Protein AF-A0A3D2RQJ4-F1 (afdb_monomer_lite)

pLDDT: mean 81.78, std 14.36, range [36.12, 97.19]

Secondary structure (DSSP, 8-state):
---HHHHHHHHHHHHHHHHHHH---TTSTTTTHHHHHHHHHHHHHHHHHHHHHH----S-PPPHHHHHHHHHHHHHHHHHGGG-SSHHHHHHHHHHHHHHHHHHHHHHHH--HHHHHHHHHHHHHHHHHHHHHHHHHHTTSS-TTS--SSSS-TTSSSHHHHHHHHHHHHHHHHHHHHT---HHHHHHHHHHHHHHHHHHHHHT-HHHHHHHHHHHHHHHHHHHHHHHHHHHHHHTS--------

Structure (mmCIF, N/CA/C/O backbone):
data_AF-A0A3D2RQJ4-F1
#
_entry.id   AF-A0A3D2RQJ4-F1
#
loop_
_atom_site.group_PDB
_atom_site.id
_atom_site.type_symbol
_atom_site.label_atom_id
_atom_site.label_alt_id
_atom_site.label_comp_id
_atom_site.label_asym_id
_atom_site.label_entity_id
_atom_site.label_seq_id
_atom_site.pdbx_PDB_ins_code
_atom_site.Cartn_x
_atom_site.Cartn_y
_atom_site.Cartn_z
_atom_site.occupancy
_atom_site.B_iso_or_equiv
_atom_site.auth_seq_id
_atom_site.auth_comp_id
_atom_site.auth_asym_id
_atom_site.auth_atom_id
_atom_site.pdbx_PDB_model_num
ATOM 1 N N . MET A 1 1 ? -23.083 10.077 13.602 1.00 43.56 1 MET A N 1
ATOM 2 C CA . MET A 1 1 ? -23.525 9.851 12.206 1.00 43.56 1 MET A CA 1
ATOM 3 C C . MET A 1 1 ? -22.454 10.415 11.284 1.00 43.56 1 MET A C 1
ATOM 5 O O . MET A 1 1 ? -22.183 11.602 11.377 1.00 43.56 1 MET A O 1
ATOM 9 N N . THR A 1 2 ? -21.782 9.589 10.477 1.00 55.03 2 THR A N 1
ATOM 10 C CA . THR A 1 2 ? -20.787 10.074 9.501 1.00 55.03 2 THR A CA 1
ATOM 11 C C . THR A 1 2 ? -21.496 10.824 8.378 1.00 55.03 2 THR A C 1
ATOM 13 O O . THR A 1 2 ? -22.499 10.334 7.856 1.00 55.03 2 THR A O 1
ATOM 16 N N . SER A 1 3 ? -21.011 12.013 8.023 1.00 65.06 3 SER A N 1
ATOM 17 C CA . SER A 1 3 ? -21.581 12.785 6.920 1.00 65.06 3 SER A CA 1
ATOM 18 C C . SER A 1 3 ? -21.355 12.045 5.590 1.00 65.06 3 SER A C 1
ATOM 20 O O . SER A 1 3 ? -20.370 11.324 5.413 1.00 65.06 3 SER A O 1
ATOM 22 N N . LEU A 1 4 ? -22.296 12.193 4.653 1.00 64.50 4 LEU A N 1
ATOM 23 C CA . LEU A 1 4 ? -22.229 11.635 3.297 1.00 64.50 4 LEU A CA 1
ATOM 24 C C . LEU A 1 4 ? -20.853 11.813 2.599 1.00 64.50 4 LEU A C 1
ATOM 26 O O . LEU A 1 4 ? -20.345 10.821 2.074 1.00 64.50 4 LEU A O 1
ATOM 30 N N . PRO A 1 5 ? -20.189 12.991 2.646 1.00 65.00 5 PRO A N 1
ATOM 31 C CA . PRO A 1 5 ? -18.860 13.179 2.047 1.00 65.00 5 PRO A CA 1
ATOM 32 C C . PRO A 1 5 ? -17.772 12.304 2.682 1.00 65.00 5 PRO A C 1
ATOM 34 O O . PRO A 1 5 ? -16.922 11.769 1.977 1.00 65.00 5 PRO A O 1
ATOM 37 N N . THR A 1 6 ? -17.815 12.070 3.996 1.00 68.62 6 THR A N 1
ATOM 38 C CA . THR A 1 6 ? -16.842 11.199 4.674 1.00 68.62 6 THR A CA 1
ATOM 39 C C . THR A 1 6 ? -16.945 9.756 4.183 1.00 68.62 6 THR A C 1
ATOM 41 O O . THR A 1 6 ? -15.927 9.090 4.004 1.00 68.62 6 THR A O 1
ATOM 44 N N . ARG A 1 7 ? -18.163 9.267 3.911 1.00 72.75 7 ARG A N 1
ATOM 45 C CA . ARG A 1 7 ? -18.367 7.913 3.368 1.00 72.75 7 ARG A CA 1
ATOM 46 C C . ARG A 1 7 ? -17.789 7.769 1.963 1.00 72.75 7 ARG A C 1
ATOM 48 O O . ARG A 1 7 ? -17.160 6.754 1.679 1.00 72.75 7 ARG A O 1
ATOM 55 N N . ILE A 1 8 ? -17.965 8.787 1.119 1.00 73.50 8 ILE A N 1
ATOM 56 C CA . ILE A 1 8 ? -17.418 8.817 -0.244 1.00 73.50 8 ILE A CA 1
ATOM 57 C C . ILE A 1 8 ? -15.887 8.799 -0.197 1.00 73.50 8 ILE A C 1
ATOM 59 O O . ILE A 1 8 ? -15.266 7.990 -0.884 1.00 73.50 8 ILE A O 1
ATOM 63 N N . SER A 1 9 ? -15.273 9.609 0.667 1.00 76.31 9 SER A N 1
ATOM 64 C CA . SER A 1 9 ? -13.816 9.635 0.804 1.00 76.31 9 SER A CA 1
ATOM 65 C C . SER A 1 9 ? -13.243 8.318 1.334 1.00 76.31 9 SER A C 1
ATOM 67 O O . SER A 1 9 ? -12.251 7.832 0.800 1.00 76.31 9 SER A O 1
ATOM 69 N N . VAL A 1 10 ? -13.874 7.687 2.333 1.00 78.56 10 VAL A N 1
ATOM 70 C CA . VAL A 1 10 ? -13.440 6.369 2.839 1.00 78.56 10 VAL A CA 1
ATOM 71 C C . VAL A 1 10 ? -13.570 5.289 1.762 1.00 78.56 10 VAL A C 1
ATOM 73 O O . VAL A 1 10 ? -12.674 4.454 1.620 1.00 78.56 10 VAL A O 1
ATOM 76 N N . ALA A 1 11 ? -14.645 5.317 0.969 1.00 81.44 11 ALA A N 1
ATOM 77 C CA . ALA A 1 11 ? -14.812 4.410 -0.162 1.00 81.44 11 ALA A CA 1
ATOM 78 C C . ALA A 1 11 ? -13.733 4.638 -1.232 1.00 81.44 11 ALA A C 1
ATOM 80 O O . ALA A 1 11 ? -13.155 3.669 -1.718 1.00 81.44 11 ALA A O 1
ATOM 81 N N . ALA A 1 12 ? -13.401 5.894 -1.545 1.00 83.12 12 ALA A N 1
ATOM 82 C CA . ALA A 1 12 ? -12.340 6.239 -2.490 1.00 83.12 12 ALA A CA 1
ATOM 83 C C . ALA A 1 12 ? -10.959 5.770 -2.007 1.00 83.12 12 ALA A C 1
ATOM 85 O O . ALA A 1 12 ? -10.210 5.175 -2.782 1.00 83.12 12 ALA A O 1
ATOM 86 N N . VAL A 1 13 ? -10.638 5.966 -0.722 1.00 85.06 13 VAL A N 1
ATOM 87 C CA . VAL A 1 13 ? -9.397 5.453 -0.120 1.00 85.06 13 VAL A CA 1
ATOM 88 C C . VAL A 1 13 ? -9.366 3.928 -0.184 1.00 85.06 13 VAL A C 1
ATOM 90 O O . VAL A 1 13 ? -8.381 3.368 -0.651 1.00 85.06 13 VAL A O 1
ATOM 93 N N . SER A 1 14 ? -10.449 3.253 0.207 1.00 85.44 14 SER A N 1
ATOM 94 C CA . SER A 1 14 ? -10.529 1.785 0.177 1.00 85.44 14 SER A CA 1
ATOM 95 C C . SER A 1 14 ? -10.382 1.241 -1.247 1.00 85.44 14 SER A C 1
ATOM 97 O O . SER A 1 14 ? -9.612 0.311 -1.479 1.00 85.44 14 SER A O 1
ATOM 99 N N . ALA A 1 15 ? -11.049 1.860 -2.225 1.00 86.31 15 ALA A N 1
ATOM 100 C CA . ALA A 1 15 ? -10.928 1.504 -3.634 1.00 86.31 15 ALA A CA 1
ATOM 101 C C . ALA A 1 15 ? -9.495 1.698 -4.147 1.00 86.31 15 ALA A C 1
ATOM 103 O O . ALA A 1 15 ? -8.965 0.826 -4.831 1.00 86.31 15 ALA A O 1
ATOM 104 N N . ALA A 1 16 ? -8.829 2.792 -3.775 1.00 86.69 16 ALA A N 1
ATOM 105 C CA . ALA A 1 16 ? -7.436 3.026 -4.138 1.00 86.69 16 ALA A CA 1
ATOM 106 C C . ALA A 1 16 ? -6.495 1.996 -3.501 1.00 86.69 16 ALA A C 1
ATOM 108 O O . ALA A 1 16 ? -5.650 1.422 -4.188 1.00 86.69 16 ALA A O 1
ATOM 109 N N . THR A 1 17 ? -6.676 1.696 -2.214 1.00 87.75 17 THR A N 1
ATOM 110 C CA . THR A 1 17 ? -5.934 0.641 -1.514 1.00 87.75 17 THR A CA 1
ATOM 111 C C . THR A 1 17 ? -6.144 -0.728 -2.160 1.00 87.75 17 THR A C 1
ATOM 113 O O . THR A 1 17 ? -5.210 -1.528 -2.201 1.00 87.75 17 THR A O 1
ATOM 116 N N . PHE A 1 18 ? -7.335 -0.981 -2.709 1.00 90.25 18 PHE A N 1
ATOM 117 C CA . PHE A 1 18 ? -7.639 -2.211 -3.428 1.00 90.25 18 PHE A CA 1
ATOM 118 C C . PHE A 1 18 ? -6.993 -2.291 -4.810 1.00 90.25 18 PHE A C 1
ATOM 120 O O . PHE A 1 18 ? -6.344 -3.281 -5.147 1.00 90.25 18 PHE A O 1
ATOM 127 N N . LEU A 1 19 ? -7.153 -1.242 -5.611 1.00 89.56 19 LEU A N 1
ATOM 128 C CA . LEU A 1 19 ? -6.764 -1.251 -7.016 1.00 89.56 19 LEU A CA 1
ATOM 129 C C . LEU A 1 19 ? -5.254 -1.096 -7.209 1.00 89.56 19 LEU A C 1
ATOM 131 O O . LEU A 1 19 ? -4.682 -1.749 -8.080 1.00 89.56 19 LEU A O 1
ATOM 135 N N . LEU A 1 20 ? -4.585 -0.258 -6.410 1.00 88.94 20 LEU A N 1
ATOM 136 C CA . LEU A 1 20 ? -3.188 0.116 -6.659 1.00 88.94 20 LEU A CA 1
ATOM 137 C C . LEU A 1 20 ? -2.207 -1.068 -6.632 1.00 88.94 20 LEU A C 1
ATOM 139 O O . LEU A 1 20 ? -1.375 -1.145 -7.540 1.00 88.94 20 LEU A O 1
ATOM 143 N N . PRO A 1 21 ? -2.273 -2.016 -5.674 1.00 88.88 21 PRO A N 1
ATOM 144 C CA . PRO A 1 21 ? -1.395 -3.185 -5.695 1.00 88.88 21 PRO A CA 1
ATOM 145 C C . PRO A 1 21 ? -1.639 -4.092 -6.905 1.00 88.88 21 PRO A C 1
ATOM 147 O O . PRO A 1 21 ? -0.708 -4.746 -7.366 1.00 88.88 21 PRO A O 1
ATOM 150 N N . LEU A 1 22 ? -2.861 -4.125 -7.440 1.00 89.19 22 LEU A N 1
ATOM 151 C CA . LEU A 1 22 ? -3.254 -4.998 -8.550 1.00 89.19 22 LEU A CA 1
ATOM 152 C C . LEU A 1 22 ? -3.033 -4.361 -9.930 1.00 89.19 22 LEU A C 1
ATOM 154 O O . LEU A 1 22 ? -3.009 -5.070 -10.933 1.00 89.19 22 LEU A O 1
ATOM 158 N N . LEU A 1 23 ? -2.832 -3.044 -9.992 1.00 89.69 23 LEU A N 1
ATOM 159 C CA . LEU A 1 23 ? -2.696 -2.301 -11.239 1.00 89.69 23 LEU A CA 1
ATOM 160 C C . LEU A 1 23 ? -1.321 -2.518 -11.895 1.00 89.69 23 LEU A C 1
ATOM 162 O O . LEU A 1 23 ? -0.272 -2.279 -11.283 1.00 89.69 23 LEU A O 1
ATOM 166 N N . PHE A 1 24 ? -1.346 -2.920 -13.166 1.00 86.31 24 PHE A N 1
ATOM 167 C CA . PHE A 1 24 ? -0.209 -2.956 -14.088 1.00 86.31 24 PHE A CA 1
ATOM 168 C C . PHE A 1 24 ? -0.709 -2.739 -15.525 1.00 86.31 24 PHE A C 1
ATOM 170 O O . PHE A 1 24 ? -1.841 -3.095 -15.846 1.00 86.31 24 PHE A O 1
ATOM 177 N N . VAL A 1 25 ? 0.123 -2.164 -16.397 1.00 86.25 25 VAL A N 1
ATOM 178 C CA . VAL A 1 25 ? -0.221 -1.917 -17.811 1.00 86.25 25 VAL A CA 1
ATOM 179 C C . VAL A 1 25 ? 0.867 -2.493 -18.707 1.00 86.25 25 VAL A C 1
ATOM 181 O O . VAL A 1 25 ? 2.037 -2.154 -18.564 1.00 86.25 25 VAL A O 1
ATOM 184 N N . ARG A 1 26 ? 0.491 -3.372 -19.642 1.00 80.19 26 ARG A N 1
ATOM 185 C CA . ARG A 1 26 ? 1.432 -3.966 -20.606 1.00 80.19 26 ARG A CA 1
ATOM 186 C C . ARG A 1 26 ? 1.887 -2.928 -21.638 1.00 80.19 26 ARG A C 1
ATOM 188 O O . ARG A 1 26 ? 1.099 -2.083 -22.042 1.00 80.19 26 ARG A O 1
ATOM 195 N N . GLY A 1 27 ? 3.137 -3.032 -22.090 1.00 73.25 27 GLY A N 1
ATOM 196 C CA . GLY A 1 27 ? 3.678 -2.197 -23.175 1.00 73.25 27 GLY A CA 1
ATOM 197 C C . GLY A 1 27 ? 4.244 -0.838 -22.748 1.00 73.25 27 GLY A C 1
ATOM 198 O O . GLY A 1 27 ? 4.664 -0.069 -23.604 1.00 73.25 27 GLY A O 1
ATOM 199 N N . VAL A 1 28 ? 4.296 -0.543 -21.445 1.00 77.44 28 VAL A N 1
ATOM 200 C CA . VAL A 1 28 ? 4.939 0.664 -20.897 1.00 77.44 28 VAL A CA 1
ATOM 201 C C . VAL A 1 28 ? 6.302 0.294 -20.305 1.00 77.44 28 VAL A C 1
ATOM 203 O O . VAL A 1 28 ? 6.409 -0.731 -19.633 1.00 77.44 28 VAL A O 1
ATOM 206 N N . TYR A 1 29 ? 7.327 1.131 -20.523 1.00 68.81 29 TYR A N 1
ATOM 207 C CA . TYR A 1 29 ? 8.708 0.912 -20.050 1.00 68.81 29 TYR A CA 1
ATOM 208 C C . TYR A 1 29 ? 8.783 0.577 -18.546 1.00 68.81 29 TYR A C 1
ATOM 210 O O . TYR A 1 29 ? 9.434 -0.383 -18.155 1.00 68.81 29 TYR A O 1
ATOM 218 N N . ASP A 1 30 ? 8.027 1.301 -17.715 1.00 76.25 30 ASP A N 1
ATOM 219 C CA . ASP A 1 30 ? 7.853 1.033 -16.279 1.00 76.25 30 ASP A CA 1
ATOM 220 C C . ASP A 1 30 ? 6.386 0.623 -16.009 1.00 76.25 30 ASP A C 1
ATOM 222 O O . ASP A 1 30 ? 5.564 1.374 -15.470 1.00 76.25 30 ASP A O 1
ATOM 226 N N . PHE A 1 31 ? 6.043 -0.592 -16.439 1.00 78.62 31 PHE A N 1
ATOM 227 C CA . PHE A 1 31 ? 4.681 -1.147 -16.492 1.00 78.62 31 PHE A CA 1
ATOM 228 C C . PHE A 1 31 ? 3.917 -1.207 -15.154 1.00 78.62 31 PHE A C 1
ATOM 230 O O . PHE A 1 31 ? 2.694 -1.368 -15.155 1.00 78.62 31 PHE A O 1
ATOM 237 N N . THR A 1 32 ? 4.596 -1.080 -14.008 1.00 81.69 32 THR A N 1
ATOM 238 C CA . THR A 1 32 ? 3.957 -1.038 -12.678 1.00 81.69 32 THR A CA 1
ATOM 239 C C . THR A 1 32 ? 3.905 0.359 -12.075 1.00 81.69 32 THR A C 1
ATOM 241 O O . THR A 1 32 ? 2.907 0.720 -11.458 1.00 81.69 32 THR A O 1
ATOM 244 N N . ARG A 1 33 ? 4.958 1.167 -12.231 1.00 83.50 33 ARG A N 1
ATOM 245 C CA . ARG A 1 33 ? 5.120 2.410 -11.466 1.00 83.50 33 ARG A CA 1
ATOM 246 C C . ARG A 1 33 ? 4.253 3.551 -11.991 1.00 83.50 33 ARG A C 1
ATOM 248 O O . ARG A 1 33 ? 3.557 4.185 -11.199 1.00 83.50 33 ARG A O 1
ATOM 255 N N . TRP A 1 34 ? 4.270 3.805 -13.300 1.00 84.50 34 TRP A N 1
ATOM 256 C CA . TRP A 1 34 ? 3.533 4.933 -13.891 1.00 84.50 34 TRP A CA 1
AT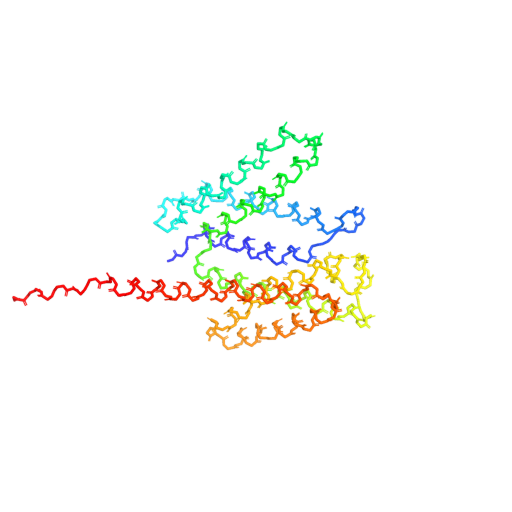OM 257 C C . TRP A 1 34 ? 2.018 4.792 -13.767 1.00 84.50 34 TRP A C 1
ATOM 259 O O . TRP A 1 34 ? 1.390 5.745 -13.304 1.00 84.50 34 TRP A O 1
ATOM 269 N N . PRO A 1 35 ? 1.413 3.627 -14.081 1.00 86.81 35 PRO A N 1
ATOM 270 C CA . PRO A 1 35 ? -0.033 3.477 -13.959 1.00 86.81 35 PRO A CA 1
ATOM 271 C C . PRO A 1 35 ? -0.513 3.691 -12.522 1.00 86.81 35 PRO A C 1
ATOM 273 O O . PRO A 1 35 ? -1.519 4.358 -12.297 1.00 86.81 35 PRO A O 1
ATOM 276 N N . ARG A 1 36 ? 0.241 3.180 -11.537 1.00 89.19 36 ARG A N 1
ATOM 277 C CA . ARG A 1 36 ? -0.075 3.340 -10.110 1.00 89.19 36 ARG A CA 1
ATOM 278 C C . ARG A 1 36 ? 0.022 4.788 -9.659 1.00 89.19 36 ARG A C 1
ATOM 280 O O . ARG A 1 36 ? -0.840 5.238 -8.913 1.00 89.19 36 ARG A O 1
ATOM 287 N N . LEU A 1 37 ? 1.041 5.516 -10.114 1.00 88.12 37 LEU A N 1
ATOM 288 C CA . LEU A 1 37 ? 1.190 6.929 -9.780 1.00 88.12 37 LEU A CA 1
ATOM 289 C C . LEU A 1 37 ? 0.039 7.764 -10.351 1.00 88.12 37 LEU A C 1
ATOM 291 O O . LEU A 1 37 ? -0.560 8.536 -9.611 1.00 88.12 37 LEU A O 1
ATOM 295 N N . LEU A 1 38 ? -0.295 7.575 -11.630 1.00 88.94 38 LEU A N 1
ATOM 296 C CA . LEU A 1 38 ? -1.394 8.295 -12.278 1.00 88.94 38 LEU A CA 1
ATOM 297 C C . LEU A 1 38 ? -2.737 7.992 -11.607 1.00 88.94 38 LEU A C 1
ATOM 299 O O . LEU A 1 38 ? -3.485 8.909 -11.276 1.00 88.94 38 LEU A O 1
ATOM 303 N N . ALA A 1 39 ? -3.021 6.715 -11.335 1.00 88.62 39 ALA A N 1
ATOM 304 C CA . ALA A 1 39 ? -4.232 6.317 -10.622 1.00 88.62 39 ALA A CA 1
ATOM 305 C C . ALA A 1 39 ? -4.304 6.952 -9.224 1.00 88.62 39 ALA A C 1
ATOM 307 O O . ALA A 1 39 ? -5.347 7.476 -8.836 1.00 88.62 39 ALA A O 1
ATOM 308 N N . LEU A 1 40 ? -3.190 6.962 -8.483 1.00 89.12 40 LEU A N 1
ATOM 309 C CA . LEU A 1 40 ? -3.127 7.592 -7.166 1.00 89.12 40 LEU A CA 1
ATOM 310 C C . LEU A 1 40 ? -3.345 9.110 -7.251 1.00 89.12 40 LEU A C 1
ATOM 312 O O . LEU A 1 40 ? -4.069 9.658 -6.427 1.00 89.12 40 LEU A O 1
ATOM 316 N N . GLN A 1 41 ? -2.776 9.789 -8.249 1.00 90.75 41 GLN A N 1
ATOM 317 C CA . GLN A 1 41 ? -2.983 11.225 -8.462 1.00 90.75 41 GLN A CA 1
ATOM 318 C C . GLN A 1 41 ? -4.455 11.556 -8.727 1.00 90.75 41 GLN A C 1
ATOM 320 O O . GLN A 1 41 ? -4.988 12.474 -8.104 1.00 90.75 41 GLN A O 1
ATOM 325 N N . ILE A 1 42 ? -5.135 10.777 -9.576 1.00 89.38 42 ILE A N 1
ATOM 326 C CA . ILE A 1 42 ? -6.573 10.943 -9.852 1.00 89.38 42 ILE A CA 1
ATOM 327 C C . ILE A 1 42 ? -7.389 10.794 -8.560 1.00 89.38 42 ILE A C 1
ATOM 329 O O . ILE A 1 42 ? -8.241 11.632 -8.266 1.00 89.38 42 ILE A O 1
ATOM 333 N N . VAL A 1 43 ? -7.093 9.770 -7.753 1.00 87.00 43 VAL A N 1
ATOM 334 C CA . VAL A 1 43 ? -7.758 9.546 -6.459 1.00 87.00 43 VAL A CA 1
ATOM 335 C C . VAL A 1 43 ? -7.514 10.709 -5.499 1.00 87.00 43 VAL A C 1
ATOM 337 O O . VAL A 1 43 ? -8.455 11.193 -4.874 1.00 87.00 43 VAL A O 1
ATOM 340 N N . VAL A 1 44 ? -6.270 11.176 -5.373 1.00 87.94 44 VAL A N 1
ATOM 341 C CA . VAL A 1 44 ? -5.919 12.288 -4.480 1.00 87.94 44 VAL A CA 1
ATOM 342 C C . VAL A 1 44 ? -6.673 13.554 -4.877 1.00 87.94 44 VAL A C 1
ATOM 344 O O . VAL A 1 44 ? -7.268 14.193 -4.014 1.00 87.94 44 VAL A O 1
ATOM 347 N N . VAL A 1 45 ? -6.714 13.891 -6.168 1.00 87.12 45 VAL A N 1
ATOM 348 C CA . VAL A 1 45 ? -7.465 15.056 -6.661 1.00 87.12 45 VAL A CA 1
ATOM 349 C C . VAL A 1 45 ? -8.961 14.910 -6.364 1.00 87.12 45 VAL A C 1
ATOM 351 O O . VAL A 1 45 ? -9.578 15.860 -5.881 1.00 87.12 45 VAL A O 1
ATOM 354 N N . ALA A 1 46 ? -9.545 13.726 -6.567 1.00 84.50 46 ALA A N 1
ATOM 355 C CA . ALA A 1 46 ? -10.951 13.468 -6.254 1.00 84.50 46 ALA A CA 1
ATOM 356 C C . ALA A 1 46 ? -11.262 13.617 -4.750 1.00 84.50 46 ALA A C 1
ATOM 358 O O . ALA A 1 46 ? -12.262 14.230 -4.376 1.00 84.50 46 ALA A O 1
ATOM 359 N N . ILE A 1 47 ? -10.392 13.115 -3.866 1.00 82.62 47 ILE A N 1
ATOM 360 C CA . ILE A 1 47 ? -10.588 13.250 -2.416 1.00 82.62 47 ILE A CA 1
ATOM 361 C C . ILE A 1 47 ? -10.401 14.706 -1.975 1.00 82.62 47 ILE A C 1
ATOM 363 O O . ILE A 1 47 ? -11.205 15.208 -1.194 1.00 82.62 47 ILE A O 1
ATOM 367 N N . LEU A 1 48 ? -9.376 15.405 -2.474 1.00 82.25 48 LEU A N 1
ATOM 368 C CA . LEU A 1 48 ? -9.121 16.804 -2.119 1.00 82.25 48 LEU A CA 1
ATOM 369 C C . LEU A 1 48 ? -10.245 17.729 -2.590 1.00 82.25 48 LEU A C 1
ATOM 371 O O . LEU A 1 48 ? -10.680 18.583 -1.825 1.00 82.25 48 LEU A O 1
ATOM 375 N N . THR A 1 49 ? -10.754 17.546 -3.809 1.00 81.31 49 THR A N 1
ATOM 376 C CA . THR A 1 49 ? -11.901 18.322 -4.314 1.00 81.31 49 THR A CA 1
ATOM 377 C C . THR A 1 49 ? -13.153 18.079 -3.473 1.00 81.31 49 THR A C 1
ATOM 379 O O . THR A 1 49 ? -13.805 19.040 -3.067 1.00 81.31 49 THR A O 1
ATOM 382 N N . CYS A 1 50 ? -13.431 16.824 -3.105 1.00 77.56 50 CYS A N 1
ATOM 383 C CA . CYS A 1 50 ? -14.504 16.494 -2.169 1.00 77.56 50 CYS A CA 1
ATOM 384 C C . CYS A 1 50 ? -14.282 17.144 -0.789 1.00 77.56 50 CYS A C 1
ATOM 386 O O . CYS A 1 50 ? -15.210 17.686 -0.194 1.00 77.56 50 CYS A O 1
ATOM 388 N N . LEU A 1 51 ? -13.057 17.138 -0.261 1.00 75.75 51 LEU A N 1
ATOM 389 C CA . LEU A 1 51 ? -12.756 17.778 1.020 1.00 75.75 51 LEU A CA 1
ATOM 390 C C . LEU A 1 51 ? -12.960 19.298 0.957 1.00 75.75 51 LEU A C 1
ATOM 392 O O . LEU A 1 51 ? -13.630 19.856 1.818 1.00 75.75 51 LEU A O 1
ATOM 396 N N . LEU A 1 52 ? -12.466 19.974 -0.079 1.00 76.38 52 LEU A N 1
ATOM 397 C CA . LEU A 1 52 ? -12.617 21.426 -0.224 1.00 76.38 52 LEU A CA 1
ATOM 398 C C . LEU A 1 52 ? -14.085 21.867 -0.326 1.00 76.38 52 LEU A C 1
ATOM 400 O O . LEU A 1 52 ? -14.435 22.935 0.166 1.00 76.38 52 LEU A O 1
ATOM 404 N N . GLN A 1 53 ? -14.947 21.047 -0.932 1.00 72.81 53 GLN A N 1
ATOM 405 C CA . GLN A 1 53 ? -16.370 21.358 -1.098 1.00 72.81 53 GLN A CA 1
ATOM 406 C C . GLN A 1 53 ? -17.209 21.094 0.161 1.00 72.81 53 GLN A C 1
ATOM 408 O O . GLN A 1 53 ? -18.255 21.718 0.340 1.00 72.81 53 GLN A O 1
ATOM 413 N N . PHE A 1 54 ? -16.778 20.173 1.028 1.00 67.31 54 PHE A N 1
ATOM 414 C CA . PHE A 1 54 ? -17.628 19.637 2.096 1.00 67.31 54 PHE A CA 1
ATOM 415 C C . PHE A 1 54 ? -17.037 19.712 3.509 1.00 67.31 54 PHE A C 1
ATOM 417 O O . PHE A 1 54 ? -17.738 19.390 4.475 1.00 67.31 54 PHE A O 1
ATOM 424 N N . VAL A 1 55 ? -15.784 20.144 3.674 1.00 64.25 55 VAL A N 1
ATOM 425 C CA . VAL A 1 55 ? -15.190 20.353 5.000 1.00 64.25 55 VAL A CA 1
ATOM 426 C C . VAL A 1 55 ? -15.816 21.593 5.640 1.00 64.25 55 VAL A C 1
ATOM 428 O O . VAL A 1 55 ? -15.377 22.725 5.460 1.00 64.25 55 VAL A O 1
ATOM 431 N N . LYS A 1 56 ? -16.850 21.366 6.454 1.00 57.00 56 LYS A N 1
ATOM 432 C CA . LYS A 1 56 ? -17.168 22.265 7.568 1.00 57.00 56 LYS A CA 1
ATOM 433 C C . LYS A 1 56 ? -16.122 22.052 8.662 1.00 57.00 56 LYS A C 1
ATOM 435 O O . LYS A 1 56 ? -15.649 20.933 8.851 1.00 57.00 56 LYS A O 1
ATOM 440 N N . LYS A 1 57 ? -15.755 23.127 9.366 1.00 51.75 57 LYS A N 1
ATOM 441 C CA . LYS A 1 57 ? -14.787 23.117 10.475 1.00 51.75 57 LYS A CA 1
ATOM 442 C C . LYS A 1 57 ? -15.240 22.091 11.528 1.00 51.75 57 LYS A C 1
ATOM 444 O O . LYS A 1 57 ? -16.142 22.370 12.306 1.00 51.75 57 LYS A O 1
ATOM 449 N N . SER A 1 58 ? -14.680 20.885 11.474 1.00 53.56 58 SER A N 1
ATOM 450 C CA . SER A 1 58 ? -14.961 19.795 12.415 1.00 53.56 58 SER A CA 1
ATOM 451 C C . SER A 1 58 ? -13.990 19.882 13.592 1.00 53.56 58 SER A C 1
ATOM 453 O O . SER A 1 58 ? -12.856 20.318 13.398 1.00 53.56 58 SER A O 1
ATOM 455 N N . GLU A 1 59 ? -14.417 19.483 14.791 1.00 52.78 59 GLU A N 1
ATOM 456 C CA . GLU A 1 59 ? -13.586 19.518 16.009 1.00 52.78 59 GLU A CA 1
ATOM 457 C C . GLU A 1 59 ? -12.412 18.520 15.956 1.00 52.78 59 GLU A C 1
ATOM 459 O O . GLU A 1 59 ? -11.330 18.818 16.454 1.00 52.78 59 GLU A O 1
ATOM 464 N N . ASP A 1 60 ? -12.575 17.394 15.252 1.00 59.03 60 ASP A N 1
ATOM 465 C CA . ASP A 1 60 ? -11.549 16.354 15.074 1.00 59.03 60 ASP A CA 1
ATOM 466 C C . ASP A 1 60 ? -10.622 16.624 13.872 1.00 59.03 60 ASP A C 1
ATOM 468 O O . ASP A 1 60 ? -10.544 15.835 12.927 1.00 59.03 60 ASP A O 1
ATOM 472 N N . GLN A 1 61 ? -9.926 17.762 13.857 1.00 65.50 61 GLN A N 1
ATOM 473 C CA . GLN A 1 61 ? -8.858 17.975 12.874 1.00 65.50 61 GLN A CA 1
ATOM 474 C C . GLN A 1 61 ? -7.583 17.217 13.277 1.00 65.50 61 GLN A C 1
ATOM 476 O O . GLN A 1 61 ? -7.250 17.159 14.464 1.00 65.50 61 GLN A O 1
ATOM 481 N N . PRO A 1 62 ? -6.826 16.661 12.309 1.00 67.75 62 PRO A N 1
ATOM 482 C CA . PRO A 1 62 ? -5.500 16.129 12.587 1.00 67.75 62 PRO A CA 1
ATOM 483 C C . PRO A 1 62 ? -4.631 17.213 13.225 1.00 67.75 62 PRO A C 1
ATOM 485 O O . PRO A 1 62 ? -4.814 18.408 12.979 1.00 67.75 62 PRO A O 1
ATOM 488 N N . SER A 1 63 ? -3.671 16.790 14.051 1.00 71.00 63 SER A N 1
ATOM 489 C CA . SER A 1 63 ? -2.823 17.727 14.783 1.00 71.00 63 SER A CA 1
ATOM 490 C C . SER A 1 63 ? -2.183 18.729 13.818 1.00 71.00 63 SER A C 1
ATOM 492 O O . SER A 1 63 ? -1.534 18.350 12.838 1.00 71.00 63 SER A O 1
ATOM 494 N N . GLY A 1 64 ? -2.349 20.027 14.099 1.00 77.06 64 GLY A N 1
ATOM 495 C CA . GLY A 1 64 ? -1.821 21.086 13.231 1.00 77.06 64 GLY A CA 1
ATOM 496 C C . GLY A 1 64 ? -0.316 20.940 12.980 1.00 77.06 64 GLY A C 1
ATOM 497 O O . GLY A 1 64 ? 0.175 21.280 11.908 1.00 77.06 64 GLY A O 1
ATOM 498 N N . ARG A 1 65 ? 0.409 20.336 13.931 1.00 81.62 65 ARG A N 1
ATOM 499 C CA . ARG A 1 65 ? 1.831 20.007 13.800 1.00 81.62 65 ARG A CA 1
ATOM 500 C C . ARG A 1 65 ? 2.110 18.980 12.697 1.00 81.62 65 ARG A C 1
ATOM 502 O O . ARG A 1 65 ? 3.026 19.201 11.915 1.00 81.62 65 ARG A O 1
ATOM 509 N N . LEU A 1 66 ? 1.338 17.893 12.603 1.00 80.31 66 LEU A N 1
ATOM 510 C CA . LEU A 1 66 ? 1.527 16.871 11.564 1.00 80.31 66 LEU A CA 1
ATOM 511 C C . LEU A 1 66 ? 1.260 17.451 10.171 1.00 80.31 66 LEU A C 1
ATOM 513 O O . LEU A 1 66 ? 2.029 17.213 9.241 1.00 80.31 66 LEU A O 1
ATOM 517 N N . VAL A 1 67 ? 0.201 18.253 10.050 1.00 82.75 67 VAL A N 1
ATOM 518 C CA . VAL A 1 67 ? -0.166 18.911 8.789 1.00 82.75 67 VAL A CA 1
ATOM 519 C C . VAL A 1 67 ? 0.948 19.850 8.336 1.00 82.75 67 VAL A C 1
ATOM 521 O O . VAL A 1 67 ? 1.385 19.768 7.190 1.00 82.75 67 VAL A O 1
ATOM 524 N N . TRP A 1 68 ? 1.477 20.669 9.250 1.00 84.50 68 TRP A N 1
ATOM 525 C CA . TRP A 1 68 ? 2.604 21.551 8.958 1.00 84.50 68 TRP A CA 1
ATOM 526 C C . TRP A 1 68 ? 3.884 20.802 8.601 1.00 84.50 68 TRP A C 1
ATOM 528 O O . TRP A 1 68 ? 4.585 21.229 7.692 1.00 84.50 68 TRP A O 1
ATOM 538 N N . MET A 1 69 ? 4.187 19.679 9.258 1.00 87.38 69 MET A N 1
ATOM 539 C CA . MET A 1 69 ? 5.361 18.866 8.920 1.00 87.38 69 MET A CA 1
ATOM 540 C C . MET A 1 69 ? 5.269 18.302 7.500 1.00 87.38 69 MET A C 1
ATOM 542 O O . MET A 1 69 ? 6.239 18.383 6.748 1.00 87.38 69 MET A O 1
ATOM 546 N N . ILE A 1 70 ? 4.105 17.773 7.112 1.00 86.56 70 ILE A N 1
ATOM 547 C CA . ILE A 1 70 ? 3.894 17.256 5.755 1.00 86.56 70 ILE A CA 1
ATOM 548 C C . ILE A 1 70 ? 3.939 18.404 4.742 1.00 86.56 70 ILE A C 1
ATOM 550 O O . ILE A 1 70 ? 4.633 18.291 3.736 1.00 86.56 70 ILE A O 1
ATOM 554 N N . ALA A 1 71 ? 3.264 19.524 5.015 1.00 86.19 71 ALA A N 1
ATOM 555 C CA . ALA A 1 71 ? 3.267 20.688 4.133 1.00 86.19 71 ALA A CA 1
ATOM 556 C C . ALA A 1 71 ? 4.677 21.272 3.945 1.00 86.19 71 ALA A C 1
ATOM 558 O O . ALA A 1 71 ? 5.075 21.546 2.815 1.00 86.19 71 ALA A O 1
ATOM 559 N N . ALA A 1 72 ? 5.458 21.399 5.021 1.00 90.00 72 ALA A N 1
ATOM 560 C CA . ALA A 1 72 ? 6.840 21.864 4.966 1.00 90.00 72 ALA A CA 1
ATOM 561 C C . ALA A 1 72 ? 7.727 20.902 4.167 1.00 90.00 72 ALA A C 1
ATOM 563 O O . ALA A 1 72 ? 8.515 21.346 3.336 1.00 90.00 72 ALA A O 1
ATOM 564 N N . PHE A 1 73 ? 7.566 19.589 4.362 1.00 88.75 73 PHE A N 1
ATOM 565 C CA . PHE A 1 73 ? 8.309 18.591 3.598 1.00 88.75 73 PHE A CA 1
ATOM 566 C C . PHE A 1 73 ? 7.963 18.640 2.104 1.00 88.75 73 PHE A C 1
ATOM 568 O O . PHE A 1 73 ? 8.865 18.689 1.272 1.00 88.75 73 PHE A O 1
ATOM 575 N N . VAL A 1 74 ? 6.675 18.691 1.750 1.00 88.44 74 VAL A N 1
ATOM 576 C CA . VAL A 1 74 ? 6.223 18.819 0.353 1.00 88.44 74 VAL A CA 1
ATOM 577 C C . VAL A 1 74 ? 6.718 20.131 -0.263 1.00 88.44 74 VAL A C 1
ATOM 579 O O . VAL A 1 74 ? 7.250 20.121 -1.371 1.00 88.44 74 VAL A O 1
ATOM 582 N N . GLY A 1 75 ? 6.619 21.246 0.466 1.00 89.19 75 GLY A N 1
ATOM 583 C CA . GLY A 1 75 ? 7.118 22.550 0.027 1.00 89.19 75 GLY A CA 1
ATOM 584 C C . GLY A 1 75 ? 8.626 22.547 -0.219 1.00 89.19 75 GLY A C 1
ATOM 585 O O . GLY A 1 75 ? 9.081 23.035 -1.252 1.00 89.19 75 GLY A O 1
ATOM 586 N N . TRP A 1 76 ? 9.400 21.917 0.668 1.00 91.69 76 TRP A N 1
ATOM 587 C CA . TRP A 1 76 ? 10.843 21.755 0.494 1.00 91.69 76 TRP A CA 1
ATOM 588 C C . TRP A 1 76 ? 11.193 20.935 -0.751 1.00 91.69 76 TRP A C 1
ATOM 590 O O . TRP A 1 76 ? 12.120 21.282 -1.480 1.00 91.69 76 TRP A O 1
ATOM 600 N N . GLN A 1 77 ? 10.435 19.875 -1.045 1.00 89.50 77 GLN A N 1
ATOM 601 C CA . GLN A 1 77 ? 10.653 19.073 -2.252 1.00 89.50 77 GLN A CA 1
ATOM 602 C C . GLN A 1 77 ? 10.348 19.843 -3.535 1.00 89.50 77 GLN A C 1
ATOM 604 O O . GLN A 1 77 ? 11.064 19.677 -4.515 1.00 89.50 77 GLN A O 1
ATOM 609 N N . ILE A 1 78 ? 9.327 20.702 -3.538 1.00 89.50 78 ILE A N 1
ATOM 610 C CA . ILE A 1 78 ? 9.040 21.578 -4.683 1.00 89.50 78 ILE A CA 1
ATOM 611 C C . ILE A 1 78 ? 10.170 22.599 -4.853 1.00 89.50 78 ILE A C 1
ATOM 613 O O . ILE A 1 78 ? 10.635 22.826 -5.968 1.00 89.50 78 ILE A O 1
ATOM 617 N N . LEU A 1 79 ? 10.651 23.172 -3.748 1.00 91.75 79 LEU A N 1
ATOM 618 C CA . LEU A 1 79 ? 11.737 24.144 -3.771 1.00 91.75 79 LEU A CA 1
ATOM 619 C C . LEU A 1 79 ? 13.054 23.518 -4.260 1.00 91.75 79 LEU A C 1
ATOM 621 O O . LEU A 1 79 ? 13.790 24.149 -5.014 1.00 91.75 79 LEU A O 1
ATOM 625 N N . SER A 1 80 ? 13.327 22.257 -3.912 1.00 90.81 80 SER A N 1
ATOM 626 C CA . SER A 1 80 ? 14.555 21.564 -4.324 1.00 90.81 80 SER A CA 1
ATOM 627 C C . SER A 1 80 ? 14.689 21.408 -5.847 1.00 90.81 80 SER A C 1
ATOM 629 O O . SER A 1 80 ? 15.809 21.378 -6.359 1.00 90.81 80 SER A O 1
ATOM 631 N N . VAL A 1 81 ? 13.573 21.401 -6.592 1.00 93.19 81 VAL A N 1
ATOM 632 C CA . VAL A 1 81 ? 13.562 21.302 -8.065 1.00 93.19 81 VAL A CA 1
ATOM 633 C C . VAL A 1 81 ? 14.328 22.455 -8.717 1.00 93.19 81 VAL A C 1
ATOM 635 O O . VAL A 1 81 ? 14.967 22.256 -9.751 1.00 93.19 81 VAL A O 1
ATOM 638 N N . PHE A 1 82 ? 14.322 23.648 -8.113 1.00 92.94 82 PHE A N 1
ATOM 639 C CA . PHE A 1 82 ? 15.010 24.819 -8.664 1.00 92.94 82 PHE A CA 1
ATOM 640 C C . PHE A 1 82 ? 16.539 24.695 -8.632 1.00 92.94 82 PHE A C 1
ATOM 642 O O . PHE A 1 82 ? 17.207 25.262 -9.496 1.00 92.94 82 PHE A O 1
ATOM 649 N N . TRP A 1 83 ? 17.084 23.916 -7.694 1.00 94.44 83 TRP A N 1
ATOM 650 C CA . TRP A 1 83 ? 18.522 23.650 -7.561 1.00 94.44 83 TRP A CA 1
ATOM 651 C C . TRP A 1 83 ? 18.952 22.322 -8.196 1.00 94.44 83 TRP A C 1
ATOM 653 O O . TRP A 1 83 ? 20.127 21.959 -8.138 1.00 94.44 83 TRP A O 1
ATOM 663 N N . ALA A 1 84 ? 18.026 21.575 -8.800 1.00 92.38 84 ALA A N 1
ATOM 664 C CA . ALA A 1 84 ? 18.332 20.263 -9.342 1.00 92.38 84 ALA A CA 1
ATOM 665 C C . ALA A 1 84 ? 19.075 20.350 -10.693 1.00 92.38 84 ALA A C 1
ATOM 667 O O . ALA A 1 84 ? 18.613 21.052 -11.598 1.00 92.38 84 ALA A O 1
ATOM 668 N N . PRO A 1 85 ? 20.155 19.564 -10.892 1.00 90.50 85 PRO A N 1
ATOM 669 C CA . PRO A 1 85 ? 20.857 19.490 -12.177 1.00 90.50 85 PRO A CA 1
ATOM 670 C C . PRO A 1 85 ? 19.959 19.017 -13.327 1.00 90.50 85 PRO A C 1
ATOM 672 O O . PRO A 1 85 ? 20.050 19.516 -14.445 1.00 90.50 85 PRO A O 1
ATOM 675 N N . ASN A 1 86 ? 19.054 18.074 -13.047 1.00 93.19 86 ASN A N 1
ATOM 676 C CA . ASN A 1 86 ? 18.040 17.611 -13.988 1.00 93.19 86 ASN A CA 1
ATOM 677 C C . ASN A 1 86 ? 16.648 17.996 -13.480 1.00 93.19 86 ASN A C 1
ATOM 679 O O . ASN A 1 86 ? 16.062 17.310 -12.639 1.00 93.19 86 ASN A O 1
ATOM 683 N N . LYS A 1 87 ? 16.118 19.096 -14.017 1.00 90.38 87 LYS A N 1
ATOM 684 C CA . LYS A 1 87 ? 14.828 19.661 -13.600 1.00 90.38 87 LYS A CA 1
ATOM 685 C C . LYS A 1 87 ? 13.647 18.734 -13.886 1.00 90.38 87 LYS A C 1
ATOM 687 O O . LYS A 1 87 ? 12.704 18.718 -13.105 1.00 90.38 87 LYS A O 1
ATOM 692 N N . ILE A 1 88 ? 13.692 17.960 -14.973 1.00 90.44 88 ILE A N 1
ATOM 693 C CA . ILE A 1 88 ? 12.587 17.076 -15.375 1.00 90.44 88 ILE A CA 1
ATOM 694 C C . ILE A 1 88 ? 12.466 15.907 -14.394 1.00 90.44 88 ILE A C 1
ATOM 696 O O . ILE A 1 88 ? 11.393 15.680 -13.837 1.00 90.44 88 ILE A O 1
ATOM 700 N N . GLU A 1 89 ? 13.572 15.208 -14.121 1.00 87.50 89 GLU A N 1
ATOM 701 C CA . GLU A 1 89 ? 13.579 14.110 -13.144 1.00 87.50 89 GLU A CA 1
ATOM 702 C C . GLU A 1 89 ? 13.237 14.631 -11.741 1.00 87.50 89 GLU A C 1
ATOM 704 O O . GLU A 1 89 ? 12.454 14.012 -11.021 1.00 87.50 89 GLU A O 1
ATOM 709 N N . ALA A 1 90 ? 13.758 15.802 -11.361 1.00 89.56 90 ALA A N 1
ATOM 710 C CA . ALA A 1 90 ? 13.446 16.412 -10.073 1.00 89.56 90 ALA A CA 1
ATOM 711 C C . ALA A 1 90 ? 11.961 16.777 -9.942 1.00 89.56 90 ALA A C 1
ATOM 713 O O . ALA A 1 90 ? 11.343 16.435 -8.935 1.00 89.56 90 ALA A O 1
ATOM 714 N N . ALA A 1 91 ? 11.360 17.392 -10.964 1.00 88.94 91 ALA A N 1
ATOM 715 C CA . ALA A 1 91 ? 9.931 17.693 -10.983 1.00 88.94 91 ALA A CA 1
ATOM 716 C C . ALA A 1 91 ? 9.084 16.414 -10.893 1.00 88.94 91 ALA A C 1
ATOM 718 O O . ALA A 1 91 ? 8.100 16.365 -10.152 1.00 88.94 91 ALA A O 1
ATOM 719 N N . PHE A 1 92 ? 9.496 15.344 -11.579 1.00 87.19 92 PHE A N 1
ATOM 720 C CA . PHE A 1 92 ? 8.814 14.058 -11.499 1.00 87.19 92 PHE A CA 1
ATOM 721 C C . PHE A 1 92 ? 8.876 13.459 -10.086 1.00 87.19 92 PHE A C 1
ATOM 723 O O . PHE A 1 92 ? 7.845 13.057 -9.539 1.00 87.19 92 PHE A O 1
ATOM 730 N N . ARG A 1 93 ? 10.048 13.461 -9.440 1.00 87.69 93 ARG A N 1
ATOM 731 C CA . ARG A 1 93 ? 10.211 13.004 -8.046 1.00 87.69 93 ARG A CA 1
ATOM 732 C C . ARG A 1 93 ? 9.423 13.862 -7.062 1.00 87.69 93 ARG A C 1
ATOM 734 O O . ARG A 1 93 ? 8.755 13.312 -6.186 1.00 87.69 93 ARG A O 1
ATOM 741 N N . ALA A 1 94 ? 9.441 15.180 -7.241 1.00 88.94 94 ALA A N 1
ATOM 742 C CA . ALA A 1 94 ? 8.652 16.104 -6.438 1.00 88.94 94 ALA A CA 1
ATOM 743 C C . ALA A 1 94 ? 7.152 15.803 -6.572 1.00 88.94 94 ALA A C 1
ATOM 745 O O . ALA A 1 94 ? 6.462 15.722 -5.560 1.00 88.94 94 ALA A O 1
ATOM 746 N N . SER A 1 95 ? 6.658 15.521 -7.786 1.00 89.56 95 SER A N 1
ATOM 747 C CA . SER A 1 95 ? 5.254 15.146 -8.006 1.00 89.56 95 SER A CA 1
ATOM 748 C C . SER A 1 95 ? 4.864 13.855 -7.274 1.00 89.56 95 SER A C 1
ATOM 750 O O . SER A 1 95 ? 3.781 13.777 -6.694 1.00 89.56 95 SER A O 1
ATOM 752 N N . GLN A 1 96 ? 5.754 12.856 -7.228 1.00 89.62 96 GLN A N 1
ATOM 753 C CA . GLN A 1 96 ? 5.525 11.602 -6.504 1.00 89.62 96 GLN A CA 1
ATOM 754 C C . GLN A 1 96 ? 5.422 11.835 -5.000 1.00 89.62 96 GLN A C 1
ATOM 756 O O . GLN A 1 96 ? 4.457 11.405 -4.370 1.00 89.62 96 GLN A O 1
ATOM 761 N N . ILE A 1 97 ? 6.397 12.546 -4.432 1.00 88.88 97 ILE A N 1
ATOM 762 C CA . ILE A 1 97 ? 6.434 12.824 -2.995 1.00 88.88 97 ILE A CA 1
ATOM 763 C C . ILE A 1 97 ? 5.250 13.705 -2.586 1.00 88.88 97 ILE A C 1
ATOM 765 O O . ILE A 1 97 ? 4.605 13.424 -1.577 1.00 88.88 97 ILE A O 1
ATOM 769 N N . ALA A 1 98 ? 4.915 14.714 -3.393 1.00 88.06 98 ALA A N 1
ATOM 770 C CA . ALA A 1 98 ? 3.732 15.539 -3.188 1.00 88.06 98 ALA A CA 1
ATOM 771 C C . ALA A 1 98 ? 2.457 14.687 -3.196 1.00 88.06 98 ALA A C 1
ATOM 773 O O . ALA A 1 98 ? 1.641 14.808 -2.288 1.00 88.06 98 ALA A O 1
ATOM 774 N N . THR A 1 99 ? 2.319 13.762 -4.153 1.00 90.44 99 THR A N 1
ATOM 775 C CA . THR A 1 99 ? 1.169 12.844 -4.218 1.00 90.44 99 THR A CA 1
ATOM 776 C C . THR A 1 99 ? 1.057 12.002 -2.943 1.00 90.44 99 THR A C 1
ATOM 778 O O . THR A 1 99 ? -0.029 11.900 -2.378 1.00 90.44 99 THR A O 1
ATOM 781 N N . PHE A 1 100 ? 2.163 11.440 -2.440 1.00 88.94 100 PHE A N 1
ATOM 782 C CA . PHE A 1 100 ? 2.160 10.673 -1.187 1.00 88.94 100 PHE A CA 1
ATOM 783 C C . PHE A 1 100 ? 1.825 11.536 0.033 1.00 88.94 100 PHE A C 1
ATOM 785 O O . PHE A 1 100 ? 1.041 11.110 0.879 1.00 88.94 100 PHE A O 1
ATOM 792 N N . GLY A 1 101 ? 2.370 12.753 0.110 1.00 87.06 101 GLY A N 1
ATOM 793 C CA . GLY A 1 101 ? 2.074 13.701 1.184 1.00 87.06 101 GLY A CA 1
ATOM 794 C C . GLY A 1 101 ? 0.604 14.122 1.197 1.00 87.06 101 GLY A C 1
ATOM 795 O O . GLY A 1 101 ? -0.050 14.062 2.237 1.00 87.06 101 GLY A O 1
ATOM 796 N N . PHE A 1 102 ? 0.050 14.474 0.035 1.00 85.81 102 PHE A N 1
ATOM 797 C CA . PHE A 1 102 ? -1.363 14.822 -0.098 1.00 85.81 102 PHE A CA 1
ATOM 798 C C . PHE A 1 102 ? -2.285 13.638 0.163 1.00 85.81 102 PHE A C 1
ATOM 800 O O . PHE A 1 102 ? -3.314 13.819 0.805 1.00 85.81 102 PHE A O 1
ATOM 807 N N . PHE A 1 103 ? -1.919 12.429 -0.267 1.00 87.38 103 PHE A N 1
ATOM 808 C CA . PHE A 1 103 ? -2.671 11.226 0.077 1.00 87.38 103 PHE A CA 1
ATOM 809 C C . PHE A 1 103 ? -2.671 10.984 1.591 1.00 87.38 103 PHE A C 1
ATOM 811 O O . PHE A 1 103 ? -3.733 10.765 2.166 1.00 87.38 103 PHE A O 1
ATOM 818 N N . ALA A 1 104 ? -1.519 11.104 2.259 1.00 84.62 104 ALA A N 1
ATOM 819 C CA . ALA A 1 104 ? -1.424 10.964 3.710 1.00 84.62 104 ALA A CA 1
ATOM 820 C C . ALA A 1 104 ? -2.318 11.984 4.436 1.00 84.62 104 ALA A C 1
ATOM 822 O O . ALA A 1 104 ? -3.107 11.603 5.301 1.00 84.62 104 ALA A O 1
ATOM 823 N N . LEU A 1 105 ? -2.280 13.258 4.033 1.00 80.69 105 LEU A N 1
ATOM 824 C CA . LEU A 1 105 ? -3.175 14.286 4.573 1.00 80.69 105 LEU A CA 1
ATOM 825 C C . LEU A 1 105 ? -4.644 13.954 4.302 1.00 80.69 105 LEU A C 1
ATOM 827 O O . LEU A 1 105 ? -5.449 13.941 5.228 1.00 80.69 105 LEU A O 1
ATOM 831 N N . ALA A 1 106 ? -4.991 13.625 3.059 1.00 80.25 106 ALA A N 1
ATOM 832 C CA . ALA A 1 106 ? -6.349 13.267 2.673 1.00 80.25 106 ALA A CA 1
ATOM 833 C C . ALA A 1 106 ? -6.882 12.101 3.518 1.00 80.25 106 ALA A C 1
ATOM 835 O O . ALA A 1 106 ? -7.998 12.177 4.026 1.00 80.25 106 ALA A O 1
ATOM 836 N N . THR A 1 107 ? -6.076 11.060 3.750 1.00 80.00 107 THR A N 1
ATOM 837 C CA . THR A 1 107 ? -6.448 9.953 4.642 1.00 80.00 107 THR A CA 1
ATOM 838 C C . THR A 1 107 ? -6.607 10.403 6.095 1.00 80.00 107 THR A C 1
ATOM 840 O O . THR A 1 107 ? -7.593 10.034 6.724 1.00 80.00 107 THR A O 1
ATOM 843 N N . ALA A 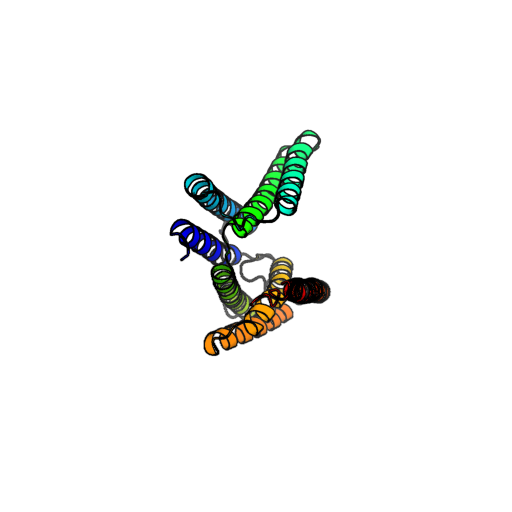1 108 ? -5.724 11.264 6.613 1.00 78.38 108 ALA A N 1
ATOM 844 C CA . ALA A 1 108 ? -5.806 11.776 7.982 1.00 78.38 108 ALA A CA 1
ATOM 845 C C . ALA A 1 108 ? -7.068 12.618 8.241 1.00 78.38 108 ALA A C 1
ATOM 847 O O . ALA A 1 108 ? -7.621 12.564 9.334 1.00 78.38 108 ALA A O 1
ATOM 848 N N . TYR A 1 109 ? -7.547 13.365 7.242 1.00 75.94 109 TYR A N 1
ATOM 849 C CA . TYR A 1 109 ? -8.778 14.160 7.340 1.00 75.94 109 TYR A CA 1
ATOM 850 C C . TYR A 1 109 ? -10.064 13.355 7.087 1.00 75.94 109 TYR A C 1
ATOM 852 O O . TYR A 1 109 ? -11.155 13.845 7.376 1.00 75.94 109 TYR A O 1
ATOM 860 N N . THR A 1 110 ? -9.973 12.149 6.515 1.00 72.94 110 THR A N 1
ATOM 861 C CA . THR A 1 110 ? -11.151 11.379 6.065 1.00 72.94 110 THR A CA 1
ATOM 862 C C . THR A 1 110 ? -11.403 10.108 6.866 1.00 72.94 110 THR A C 1
ATOM 864 O O . THR A 1 110 ? -12.560 9.703 7.009 1.00 72.94 110 THR A O 1
ATOM 867 N N . LEU A 1 111 ? -10.361 9.469 7.404 1.00 71.94 111 LEU A N 1
ATOM 868 C CA . LEU A 1 111 ? -10.494 8.221 8.148 1.00 71.94 111 LEU A CA 1
ATOM 869 C C . LEU A 1 111 ? -10.879 8.483 9.608 1.00 71.94 111 LEU A C 1
ATOM 871 O O . LEU A 1 111 ? -10.037 8.731 10.465 1.00 71.94 111 LEU A O 1
ATOM 875 N N . PHE A 1 112 ? -12.164 8.311 9.912 1.00 68.81 112 PHE A N 1
ATOM 876 C CA . PHE A 1 112 ? -12.624 8.059 11.281 1.00 68.81 112 PHE A CA 1
ATOM 877 C C . PHE A 1 112 ? -12.364 6.599 11.681 1.00 68.81 112 PHE A C 1
ATOM 879 O O . PHE A 1 112 ? -12.248 5.731 10.817 1.00 68.81 112 PHE A O 1
ATOM 886 N N . TRP A 1 113 ? -12.369 6.293 12.985 1.00 61.84 113 TRP A N 1
ATOM 887 C CA . TRP A 1 113 ? -12.141 4.940 13.533 1.00 61.84 113 TRP A CA 1
ATOM 888 C C . TRP A 1 113 ? -12.907 3.811 12.822 1.00 61.84 113 TRP A C 1
ATOM 890 O O . TRP A 1 113 ? -12.370 2.719 12.641 1.00 61.84 113 TRP A O 1
ATOM 900 N N . GLN A 1 114 ? -14.146 4.066 12.389 1.00 63.53 114 GLN A N 1
ATOM 901 C CA . GLN A 1 114 ? -14.936 3.096 11.622 1.00 63.53 114 GLN A CA 1
ATOM 902 C C . GLN A 1 114 ? -14.363 2.862 10.213 1.00 63.53 114 GLN A C 1
ATOM 904 O O . GLN A 1 114 ? -14.229 1.715 9.798 1.00 63.53 114 GLN A O 1
ATOM 909 N N . GLY A 1 115 ? -13.950 3.924 9.514 1.00 76.19 115 GLY A N 1
ATOM 910 C CA . GLY A 1 115 ? -13.331 3.832 8.188 1.00 76.19 115 GLY A CA 1
ATOM 911 C C . GLY A 1 115 ? -11.937 3.203 8.214 1.00 76.19 115 GLY A C 1
ATOM 912 O O . GLY A 1 115 ? -11.577 2.489 7.284 1.00 76.19 115 GLY A O 1
ATOM 913 N N . VAL A 1 116 ? -11.181 3.385 9.305 1.00 82.31 116 VAL A N 1
ATOM 914 C CA . VAL A 1 116 ? -9.885 2.710 9.499 1.00 82.31 116 VAL A CA 1
ATOM 915 C C . VAL A 1 116 ? -10.055 1.191 9.452 1.00 82.31 116 VAL A C 1
ATOM 917 O O . VAL A 1 116 ? -9.312 0.523 8.737 1.00 82.31 116 VAL A O 1
ATOM 920 N N . ARG A 1 117 ? -11.054 0.633 10.153 1.00 83.94 117 ARG A N 1
ATOM 921 C CA . ARG A 1 117 ? -11.306 -0.820 10.144 1.00 83.94 117 ARG A CA 1
ATOM 922 C C . ARG A 1 117 ? -11.614 -1.342 8.736 1.00 83.94 117 ARG A C 1
ATOM 924 O O . ARG A 1 117 ? -11.095 -2.388 8.356 1.00 83.94 117 ARG A O 1
ATOM 931 N N . ASP A 1 118 ? -12.406 -0.618 7.950 1.00 84.69 118 ASP A N 1
ATOM 932 C CA . ASP A 1 118 ? -12.761 -1.038 6.586 1.00 84.69 118 ASP A CA 1
ATOM 933 C C . ASP A 1 118 ? -11.567 -0.976 5.620 1.00 84.69 118 ASP A C 1
ATOM 935 O O . ASP A 1 118 ? -11.360 -1.900 4.826 1.00 84.69 118 ASP A O 1
ATOM 939 N N . VAL A 1 119 ? -10.713 0.043 5.748 1.00 88.44 119 VAL A N 1
ATOM 940 C CA . VAL A 1 119 ? -9.453 0.117 4.994 1.00 88.44 119 VAL A CA 1
ATOM 941 C C . VAL A 1 119 ? -8.525 -1.038 5.381 1.00 88.44 119 VAL A C 1
ATOM 943 O O . VAL A 1 119 ? -7.996 -1.708 4.498 1.00 88.44 119 VAL A O 1
ATOM 946 N N . LEU A 1 120 ? -8.382 -1.352 6.673 1.00 89.56 120 LEU A N 1
ATOM 947 C CA . LEU A 1 120 ? -7.564 -2.479 7.143 1.00 89.56 120 LEU A CA 1
ATOM 948 C C . LEU A 1 120 ? -8.059 -3.836 6.615 1.00 89.56 120 LEU A C 1
ATOM 950 O O . LEU A 1 120 ? -7.256 -4.667 6.189 1.00 89.56 120 LEU A O 1
ATOM 954 N N . ARG A 1 121 ? -9.379 -4.054 6.579 1.00 91.12 121 ARG A N 1
ATOM 955 C CA . ARG A 1 121 ? -9.981 -5.254 5.969 1.00 91.12 121 ARG A CA 1
ATOM 956 C C . ARG A 1 121 ? -9.677 -5.340 4.477 1.00 91.12 121 ARG A C 1
ATOM 958 O O . ARG A 1 121 ? -9.331 -6.409 3.979 1.00 91.12 121 ARG A O 1
ATOM 965 N N . THR A 1 122 ? -9.762 -4.209 3.781 1.00 92.12 122 THR A N 1
ATOM 966 C CA . THR A 1 122 ? -9.440 -4.114 2.352 1.00 92.12 122 THR A CA 1
ATOM 967 C C . THR A 1 122 ? -7.971 -4.441 2.095 1.00 92.12 122 THR A C 1
ATOM 969 O O . THR A 1 122 ? -7.670 -5.211 1.186 1.00 92.12 122 THR A O 1
ATOM 972 N N . ILE A 1 123 ? -7.062 -3.936 2.935 1.00 93.88 123 ILE A N 1
ATOM 973 C CA . ILE A 1 123 ? -5.636 -4.278 2.895 1.00 93.88 123 ILE A CA 1
ATOM 974 C C . ILE A 1 123 ? -5.451 -5.794 3.013 1.00 93.88 123 ILE A C 1
ATOM 976 O O . ILE A 1 123 ? -4.816 -6.389 2.145 1.00 93.88 123 ILE A O 1
ATOM 980 N N . GLY A 1 124 ? -6.054 -6.432 4.023 1.00 94.81 124 GLY A N 1
ATOM 981 C CA . GLY A 1 124 ? -5.966 -7.883 4.210 1.00 94.81 124 GLY A CA 1
ATOM 982 C C . GLY A 1 124 ? -6.472 -8.681 3.006 1.00 94.81 124 GLY A C 1
ATOM 983 O O . GLY A 1 124 ? -5.817 -9.624 2.553 1.00 94.81 124 GLY A O 1
ATOM 984 N N . LEU A 1 125 ? -7.601 -8.267 2.429 1.00 95.38 125 LEU A N 1
ATOM 985 C CA . LEU A 1 125 ? -8.180 -8.908 1.251 1.00 95.38 125 LEU A CA 1
ATOM 986 C C . LEU A 1 125 ? -7.250 -8.801 0.032 1.00 95.38 125 LEU A C 1
ATOM 988 O O . LEU A 1 125 ? -6.978 -9.796 -0.639 1.00 95.38 125 LEU A O 1
ATOM 992 N N . VAL A 1 126 ? -6.703 -7.618 -0.233 1.00 96.25 126 VAL A N 1
ATOM 993 C CA . VAL A 1 126 ? -5.825 -7.374 -1.391 1.00 96.25 126 VAL A CA 1
ATOM 994 C C . VAL A 1 126 ? -4.490 -8.073 -1.223 1.00 96.25 126 VAL A C 1
ATOM 996 O O . VAL A 1 126 ? -3.986 -8.678 -2.166 1.00 96.25 126 VAL A O 1
ATOM 999 N N . THR A 1 127 ? -3.930 -8.047 -0.014 1.00 96.25 127 THR A N 1
ATOM 1000 C CA . THR A 1 127 ? -2.712 -8.792 0.308 1.00 96.25 127 THR A CA 1
ATOM 1001 C C . THR A 1 127 ? -2.915 -10.288 0.120 1.00 96.25 127 THR A C 1
ATOM 1003 O O . THR A 1 127 ? -2.017 -10.946 -0.400 1.00 96.25 127 THR A O 1
ATOM 1006 N N . SER A 1 128 ? -4.093 -10.824 0.450 1.00 96.50 128 SER A N 1
ATOM 1007 C CA . SER A 1 128 ? -4.424 -12.228 0.178 1.00 96.50 128 SER A CA 1
ATOM 1008 C C . SER A 1 128 ? -4.389 -12.527 -1.321 1.00 96.50 128 SER A C 1
ATOM 1010 O O . SER A 1 128 ? -3.720 -13.470 -1.734 1.00 96.50 128 SER A O 1
ATOM 1012 N N . LEU A 1 129 ? -5.026 -11.688 -2.150 1.00 96.31 129 LEU A N 1
ATOM 1013 C CA . LEU A 1 129 ? -5.017 -11.843 -3.612 1.00 96.31 129 LEU A CA 1
ATOM 1014 C C . LEU A 1 129 ? -3.595 -11.783 -4.184 1.00 96.31 129 LEU A C 1
ATOM 1016 O O . LEU A 1 129 ? -3.181 -12.676 -4.921 1.00 96.31 129 LEU A O 1
ATOM 1020 N N . VAL A 1 130 ? -2.823 -10.764 -3.802 1.00 95.81 130 VAL A N 1
ATOM 1021 C CA . VAL A 1 130 ? -1.421 -10.604 -4.216 1.00 95.81 130 VAL A CA 1
ATOM 1022 C C . VAL A 1 130 ? -0.581 -11.816 -3.798 1.00 95.81 130 VAL A C 1
ATOM 1024 O O . VAL A 1 130 ? 0.236 -12.301 -4.581 1.00 95.81 130 VAL A O 1
ATOM 1027 N N . SER A 1 131 ? -0.795 -12.332 -2.586 1.00 96.62 131 SER A N 1
ATOM 1028 C CA . SER A 1 131 ? -0.068 -13.489 -2.057 1.00 96.62 131 SER A CA 1
ATOM 1029 C C . SER A 1 131 ? -0.410 -14.773 -2.807 1.00 96.62 131 SER A C 1
ATOM 1031 O O . SER A 1 131 ? 0.492 -15.534 -3.146 1.00 96.62 131 SER A O 1
ATOM 1033 N N . ILE A 1 132 ? -1.684 -14.987 -3.150 1.00 95.88 132 ILE A N 1
ATOM 1034 C CA . ILE A 1 132 ? -2.119 -16.123 -3.975 1.00 95.88 132 ILE A CA 1
ATOM 1035 C C . ILE A 1 132 ? -1.460 -16.063 -5.359 1.00 95.88 132 ILE A C 1
ATOM 1037 O O . ILE A 1 132 ? -0.914 -17.067 -5.814 1.00 95.88 132 ILE A O 1
ATOM 1041 N N . ILE A 1 133 ? -1.435 -14.888 -6.002 1.00 94.94 133 ILE A N 1
ATOM 1042 C CA . ILE A 1 133 ? -0.754 -14.702 -7.295 1.00 94.94 133 ILE A CA 1
ATOM 1043 C C . ILE A 1 133 ? 0.744 -15.016 -7.160 1.00 94.94 133 ILE A C 1
ATOM 1045 O O . ILE A 1 133 ? 1.297 -15.721 -8.002 1.00 94.94 133 ILE A O 1
ATOM 1049 N N . CYS A 1 134 ? 1.401 -14.536 -6.098 1.00 94.50 134 CYS A N 1
ATOM 1050 C CA . CYS A 1 134 ? 2.814 -14.816 -5.821 1.00 94.50 134 CYS A CA 1
ATOM 1051 C C . CYS A 1 134 ? 3.091 -16.321 -5.687 1.00 94.50 134 CYS A C 1
ATOM 1053 O O . CYS A 1 134 ? 3.993 -16.842 -6.342 1.00 94.50 134 CYS A O 1
ATOM 1055 N N . ILE A 1 135 ? 2.300 -17.027 -4.875 1.00 94.94 135 ILE A N 1
ATOM 1056 C CA . ILE A 1 135 ? 2.458 -18.467 -4.638 1.00 94.94 135 ILE A CA 1
ATOM 1057 C C . ILE A 1 135 ? 2.225 -19.241 -5.941 1.00 94.94 135 ILE A C 1
ATOM 1059 O O . ILE A 1 135 ? 3.026 -20.105 -6.293 1.00 94.94 135 ILE A O 1
ATOM 1063 N N . ALA A 1 136 ? 1.188 -18.892 -6.708 1.00 93.69 136 ALA A N 1
ATOM 1064 C CA . ALA A 1 136 ? 0.925 -19.509 -8.006 1.00 93.69 136 ALA A CA 1
ATOM 1065 C C . ALA A 1 136 ? 2.076 -19.285 -9.005 1.00 93.69 136 ALA A C 1
ATOM 1067 O O . ALA A 1 136 ? 2.465 -20.217 -9.709 1.00 93.69 136 ALA A O 1
ATOM 1068 N N . GLN A 1 137 ? 2.663 -18.081 -9.035 1.00 93.31 137 GLN A N 1
ATOM 1069 C CA . GLN A 1 137 ? 3.849 -17.783 -9.847 1.00 93.31 137 GLN A CA 1
ATOM 1070 C C . GLN A 1 137 ? 5.090 -18.553 -9.382 1.00 93.31 137 GLN A C 1
ATOM 1072 O O . GLN A 1 137 ? 5.882 -18.980 -10.218 1.00 93.31 137 GLN A O 1
ATOM 1077 N N . TYR A 1 138 ? 5.275 -18.736 -8.072 1.00 93.00 138 TYR A N 1
ATOM 1078 C CA . TYR A 1 138 ? 6.418 -19.460 -7.511 1.00 93.00 138 TYR A CA 1
ATOM 1079 C C . TYR A 1 138 ? 6.444 -20.928 -7.956 1.00 93.00 138 TYR A C 1
ATOM 1081 O O . TYR A 1 138 ? 7.506 -21.446 -8.290 1.00 93.00 138 TYR A O 1
ATOM 1089 N N . TRP A 1 139 ? 5.277 -21.573 -8.008 1.00 92.19 139 TRP A N 1
ATOM 1090 C CA . TRP A 1 139 ? 5.125 -22.956 -8.473 1.00 92.19 139 TRP A CA 1
ATOM 1091 C C . TRP A 1 139 ? 4.977 -23.093 -9.997 1.00 92.19 139 TRP A C 1
ATOM 1093 O O . TRP A 1 139 ? 4.861 -24.206 -10.497 1.00 92.19 139 TRP A O 1
ATOM 1103 N N . GLY A 1 140 ? 4.964 -21.984 -10.744 1.00 89.25 140 GLY A N 1
ATOM 1104 C CA . GLY A 1 140 ? 4.801 -21.999 -12.201 1.00 89.25 140 GLY A CA 1
ATOM 1105 C C . GLY A 1 140 ? 3.398 -22.392 -12.684 1.00 89.25 140 GLY A C 1
ATOM 1106 O O . GLY A 1 140 ? 3.246 -22.788 -13.834 1.00 89.25 140 GLY A O 1
ATOM 1107 N N . LEU A 1 141 ? 2.374 -22.287 -11.830 1.00 87.06 141 LEU A N 1
ATOM 1108 C CA . LEU A 1 141 ? 1.018 -22.767 -12.125 1.00 87.06 141 LEU A CA 1
ATOM 1109 C C . LEU A 1 141 ? 0.200 -21.799 -12.991 1.00 87.06 141 LEU A C 1
ATOM 1111 O O . LEU A 1 141 ? -0.639 -22.231 -13.776 1.00 87.06 141 LEU A O 1
ATOM 1115 N N . ALA A 1 142 ? 0.394 -20.486 -12.828 1.00 84.44 142 ALA A N 1
ATOM 1116 C CA . ALA A 1 142 ? -0.423 -19.470 -13.492 1.00 84.44 142 ALA A CA 1
ATOM 1117 C C . ALA A 1 142 ? 0.292 -18.113 -13.602 1.00 84.44 142 ALA A C 1
ATOM 1119 O O . ALA A 1 142 ? 1.381 -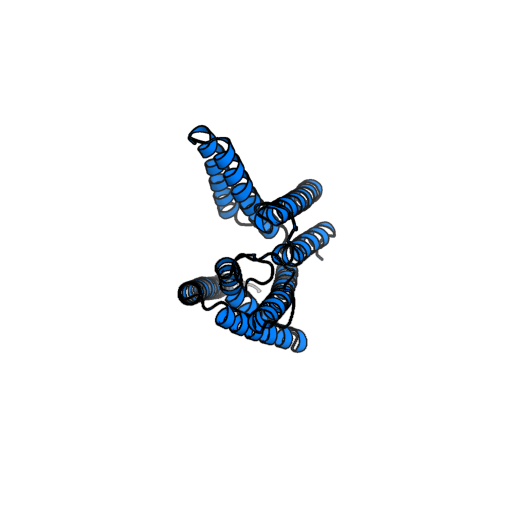17.909 -13.067 1.00 84.44 142 ALA A O 1
ATOM 1120 N N . PHE A 1 143 ? -0.370 -17.164 -14.277 1.00 83.25 143 PHE A N 1
ATOM 1121 C CA . PHE A 1 143 ? 0.034 -15.754 -14.365 1.00 83.25 143 PHE A CA 1
ATOM 1122 C C . PHE A 1 143 ? 1.396 -15.499 -15.034 1.00 83.25 143 PHE A C 1
ATOM 1124 O O . PHE A 1 143 ? 2.018 -14.464 -14.795 1.00 83.25 143 PHE A O 1
ATOM 1131 N N . SER A 1 144 ? 1.825 -16.396 -15.928 1.00 76.94 144 SER A N 1
ATOM 1132 C CA . SER A 1 144 ? 3.038 -16.244 -16.751 1.00 76.94 144 SER A CA 1
ATOM 1133 C C . SER A 1 144 ? 2.986 -15.041 -17.699 1.00 76.94 144 SER A C 1
ATOM 1135 O O . SER A 1 144 ? 4.019 -14.551 -18.140 1.00 76.94 144 SER A O 1
ATOM 1137 N N . SER A 1 145 ? 1.785 -14.540 -17.991 1.00 82.00 145 SER A N 1
ATOM 1138 C CA . SER A 1 145 ? 1.565 -13.381 -18.855 1.00 82.00 145 SER A CA 1
ATOM 1139 C C . SER A 1 145 ? 1.603 -12.036 -18.110 1.00 82.00 145 SER A C 1
ATOM 1141 O O . SER A 1 145 ? 1.478 -10.982 -18.739 1.00 82.00 145 SER A O 1
ATOM 1143 N N . ILE A 1 146 ? 1.742 -12.022 -16.778 1.00 84.88 146 ILE A N 1
ATOM 1144 C CA . ILE A 1 146 ? 1.961 -10.776 -16.030 1.00 84.88 146 ILE A CA 1
ATOM 1145 C C . ILE A 1 146 ? 3.417 -10.340 -16.249 1.00 84.88 146 ILE A C 1
ATOM 1147 O O . ILE A 1 146 ? 4.318 -11.137 -15.980 1.00 84.88 146 ILE A O 1
ATOM 1151 N N . PRO A 1 147 ? 3.679 -9.102 -16.717 1.00 84.25 147 PRO A N 1
ATOM 1152 C CA . PRO A 1 147 ? 5.046 -8.642 -16.918 1.00 84.25 147 PRO A CA 1
ATOM 1153 C C . PRO A 1 147 ? 5.843 -8.682 -15.608 1.00 84.25 147 PRO A C 1
ATOM 1155 O O . PRO A 1 147 ? 5.363 -8.272 -14.548 1.00 84.25 147 PRO A O 1
ATOM 1158 N N . THR A 1 148 ? 7.064 -9.199 -15.679 1.00 84.88 148 THR A N 1
ATOM 1159 C CA . THR A 1 148 ? 7.925 -9.421 -14.518 1.00 84.88 148 THR A CA 1
ATOM 1160 C C . THR A 1 148 ? 9.390 -9.376 -14.931 1.00 84.88 148 THR A C 1
ATOM 1162 O O . THR A 1 148 ? 9.760 -9.873 -15.991 1.00 84.88 148 THR A O 1
ATOM 1165 N N . ALA A 1 149 ? 10.229 -8.800 -14.077 1.00 82.69 149 ALA A N 1
ATOM 1166 C CA . ALA A 1 149 ? 11.683 -8.869 -14.169 1.00 82.69 149 ALA A CA 1
ATOM 1167 C C . ALA A 1 149 ? 12.257 -10.056 -13.365 1.00 82.69 149 ALA A C 1
ATOM 1169 O O . ALA A 1 149 ? 13.471 -10.197 -13.237 1.00 82.69 149 ALA A O 1
ATOM 1170 N N . GLY A 1 150 ? 11.395 -10.905 -12.790 1.00 82.88 150 GLY A N 1
ATOM 1171 C CA . GLY A 1 150 ? 11.780 -12.145 -12.124 1.00 82.88 150 GLY A CA 1
ATOM 1172 C C . GLY A 1 150 ? 10.684 -12.696 -11.211 1.00 82.88 150 GLY A C 1
ATOM 1173 O O . GLY A 1 150 ? 10.356 -12.094 -10.191 1.00 82.88 150 GLY A O 1
ATOM 1174 N N . ASN A 1 151 ? 10.186 -13.901 -11.503 1.00 84.75 151 ASN A N 1
ATOM 1175 C CA . ASN A 1 151 ? 9.126 -14.557 -10.721 1.00 84.75 151 ASN A CA 1
ATOM 1176 C C . ASN A 1 151 ? 9.639 -15.197 -9.427 1.00 84.75 151 ASN A C 1
ATOM 1178 O O . ASN A 1 151 ? 10.657 -15.876 -9.499 1.00 84.75 151 ASN A O 1
ATOM 1182 N N . PRO A 1 152 ? 8.962 -15.067 -8.275 1.00 91.00 152 PRO A N 1
ATOM 1183 C CA . PRO A 1 152 ? 7.617 -14.515 -8.123 1.00 91.00 152 PRO A CA 1
ATOM 1184 C C . PRO A 1 152 ? 7.624 -13.019 -7.774 1.00 91.00 152 PRO A C 1
ATOM 1186 O O . PRO A 1 152 ? 8.246 -12.595 -6.800 1.00 91.00 152 PRO A O 1
ATOM 1189 N N . SER A 1 153 ? 6.900 -12.211 -8.548 1.00 89.81 153 SER A N 1
ATOM 1190 C CA . SER A 1 153 ? 6.752 -10.766 -8.304 1.00 89.81 153 SER A CA 1
ATOM 1191 C C . SER A 1 153 ? 5.301 -10.327 -8.111 1.00 89.81 153 SER A C 1
ATOM 1193 O O . SER A 1 153 ? 5.044 -9.138 -7.926 1.00 89.81 153 SER A O 1
ATOM 1195 N N . ALA A 1 154 ? 4.352 -11.261 -8.205 1.00 91.12 154 ALA A N 1
ATOM 1196 C CA . ALA A 1 154 ? 2.936 -10.986 -8.392 1.00 91.12 154 ALA A CA 1
ATOM 1197 C C . ALA A 1 154 ? 2.748 -9.890 -9.459 1.00 91.12 154 ALA A C 1
ATOM 1199 O O . ALA A 1 154 ? 3.324 -9.965 -10.545 1.00 91.12 154 ALA A O 1
ATOM 1200 N N . THR A 1 155 ? 2.012 -8.836 -9.122 1.00 91.06 155 THR A N 1
ATOM 1201 C CA . THR A 1 155 ? 1.764 -7.649 -9.949 1.00 91.06 155 THR A CA 1
ATOM 1202 C C . THR A 1 155 ? 2.832 -6.556 -9.801 1.00 91.06 155 THR A C 1
ATOM 1204 O O . THR A 1 155 ? 2.739 -5.533 -10.467 1.00 91.06 155 THR A O 1
ATOM 1207 N N . PHE A 1 156 ? 3.838 -6.715 -8.929 1.00 89.31 156 PHE A N 1
ATOM 1208 C CA . PHE A 1 156 ? 4.822 -5.670 -8.586 1.00 89.31 156 PHE A CA 1
ATOM 1209 C C . PHE A 1 156 ? 6.024 -5.591 -9.534 1.00 89.31 156 PHE A C 1
ATOM 1211 O O . PHE A 1 156 ? 6.854 -4.691 -9.396 1.00 89.31 156 PHE A O 1
ATOM 1218 N N . GLY A 1 157 ? 6.136 -6.508 -10.495 1.00 88.31 157 GLY A N 1
ATOM 1219 C CA . GLY A 1 157 ? 7.214 -6.548 -11.487 1.00 88.31 157 GLY A CA 1
ATOM 1220 C C . GLY A 1 157 ? 8.560 -7.038 -10.938 1.00 88.31 157 GLY A C 1
ATOM 1221 O O . GLY A 1 157 ? 9.262 -7.760 -11.634 1.00 88.31 157 GLY A O 1
ATOM 1222 N N . TYR A 1 158 ? 8.889 -6.735 -9.678 1.00 90.25 158 TYR A N 1
ATOM 1223 C CA . TYR A 1 158 ? 10.117 -7.171 -9.007 1.00 90.25 158 TYR A CA 1
ATOM 1224 C C . TYR A 1 158 ? 9.824 -7.853 -7.666 1.00 90.25 158 TYR A C 1
ATOM 1226 O O . TYR A 1 158 ? 9.010 -7.369 -6.876 1.00 90.25 158 TYR A O 1
ATOM 1234 N N . ARG A 1 159 ? 10.560 -8.933 -7.364 1.00 90.94 159 ARG A N 1
ATOM 1235 C CA . ARG A 1 159 ? 10.433 -9.686 -6.098 1.00 90.94 159 ARG A CA 1
ATOM 1236 C C . ARG A 1 159 ? 10.672 -8.816 -4.863 1.00 90.94 159 ARG A C 1
ATOM 1238 O O . ARG A 1 159 ? 9.957 -8.938 -3.875 1.00 90.94 159 ARG A O 1
ATOM 1245 N N . ASN A 1 160 ? 11.653 -7.912 -4.938 1.00 91.19 160 ASN A N 1
ATOM 1246 C CA . ASN A 1 160 ? 12.003 -7.014 -3.833 1.00 91.19 160 ASN A CA 1
ATOM 1247 C C . ASN A 1 160 ? 10.880 -6.017 -3.525 1.00 91.19 160 ASN A C 1
ATOM 1249 O O . ASN A 1 160 ? 10.602 -5.777 -2.358 1.00 91.19 160 ASN A O 1
ATOM 1253 N N . PHE A 1 161 ? 10.192 -5.484 -4.541 1.00 91.12 161 PHE A N 1
ATOM 1254 C CA . PHE A 1 161 ? 9.069 -4.567 -4.319 1.00 91.12 161 PHE A CA 1
ATOM 1255 C C . PHE A 1 161 ? 7.862 -5.272 -3.711 1.00 91.12 161 PHE A C 1
ATOM 1257 O O . PHE A 1 161 ? 7.231 -4.724 -2.809 1.00 91.12 161 PHE A O 1
ATOM 1264 N N . LEU A 1 162 ? 7.577 -6.501 -4.155 1.00 93.75 162 LEU A N 1
ATOM 1265 C CA . LEU A 1 162 ? 6.568 -7.336 -3.512 1.00 93.75 162 LEU A CA 1
ATOM 1266 C C . LEU A 1 162 ? 6.931 -7.598 -2.043 1.00 93.75 162 LEU A C 1
ATOM 1268 O O . LEU A 1 162 ? 6.089 -7.432 -1.166 1.00 93.75 162 LEU A O 1
ATOM 1272 N N . ALA A 1 163 ? 8.183 -7.962 -1.766 1.00 93.00 163 ALA A N 1
ATOM 1273 C CA . ALA A 1 163 ? 8.637 -8.219 -0.406 1.00 93.00 163 ALA A CA 1
ATOM 1274 C C . ALA A 1 163 ? 8.521 -6.977 0.489 1.00 93.00 163 ALA A C 1
ATOM 1276 O O . ALA A 1 163 ? 8.021 -7.086 1.604 1.00 93.00 163 ALA A O 1
ATOM 1277 N N . THR A 1 164 ? 8.909 -5.794 -0.002 1.00 92.50 164 THR A N 1
ATOM 1278 C CA . THR A 1 164 ? 8.722 -4.530 0.725 1.00 92.50 164 THR A CA 1
ATOM 1279 C C . THR A 1 164 ? 7.248 -4.287 1.040 1.00 92.50 164 THR A C 1
ATOM 1281 O O . THR A 1 164 ? 6.924 -4.001 2.187 1.00 92.50 164 THR A O 1
ATOM 1284 N N . TYR A 1 165 ? 6.351 -4.466 0.065 1.00 93.50 165 TYR A N 1
ATOM 1285 C CA . TYR A 1 165 ? 4.909 -4.338 0.287 1.00 93.50 165 TYR A CA 1
ATOM 1286 C C . TYR A 1 165 ? 4.402 -5.296 1.376 1.00 93.50 165 TYR A C 1
ATOM 1288 O O . TYR A 1 165 ? 3.743 -4.854 2.317 1.00 93.50 165 TYR A O 1
ATOM 1296 N N . LEU A 1 166 ? 4.741 -6.587 1.281 1.00 94.56 166 LEU A N 1
ATOM 1297 C CA . LEU A 1 166 ? 4.315 -7.601 2.250 1.00 94.56 166 LEU A CA 1
ATOM 1298 C C . LEU A 1 166 ? 4.806 -7.260 3.656 1.00 94.56 166 LEU A C 1
ATOM 1300 O O . LEU A 1 166 ? 4.021 -7.280 4.594 1.00 94.56 166 LEU A O 1
ATOM 1304 N N . VAL A 1 167 ? 6.077 -6.884 3.791 1.00 94.12 167 VAL A N 1
ATOM 1305 C CA . VAL A 1 167 ? 6.687 -6.507 5.070 1.00 94.12 167 VAL A CA 1
ATOM 1306 C C . VAL A 1 167 ? 6.018 -5.292 5.706 1.00 94.12 167 VAL A C 1
ATOM 1308 O O . VAL A 1 167 ? 5.807 -5.282 6.916 1.00 94.12 167 VAL A O 1
ATOM 1311 N N . THR A 1 168 ? 5.669 -4.278 4.913 1.00 90.56 168 THR A N 1
ATOM 1312 C CA . THR A 1 168 ? 4.975 -3.089 5.423 1.00 90.56 168 THR A CA 1
ATOM 1313 C C . THR A 1 168 ? 3.572 -3.428 5.917 1.00 90.56 168 THR A C 1
ATOM 1315 O O . THR A 1 168 ? 3.117 -2.876 6.913 1.00 90.56 168 THR A O 1
ATOM 1318 N N . VAL A 1 169 ? 2.882 -4.337 5.232 1.00 92.50 169 VAL A N 1
ATOM 1319 C CA . VAL A 1 169 ? 1.466 -4.615 5.475 1.00 92.50 169 VAL A CA 1
ATOM 1320 C C . VAL A 1 169 ? 1.236 -5.696 6.543 1.00 92.50 169 VAL A C 1
ATOM 1322 O O . VAL A 1 169 ? 0.222 -5.662 7.240 1.00 92.50 169 VAL A O 1
ATOM 1325 N N . LEU A 1 170 ? 2.171 -6.632 6.724 1.00 93.50 170 LEU A N 1
ATOM 1326 C CA . LEU A 1 170 ? 2.027 -7.770 7.643 1.00 93.50 170 LEU A CA 1
ATOM 1327 C C . LEU A 1 170 ? 1.693 -7.350 9.088 1.00 93.50 170 LEU A C 1
ATOM 1329 O O . LEU A 1 170 ? 0.700 -7.849 9.624 1.00 93.50 170 LEU A O 1
ATOM 1333 N N . PRO A 1 171 ? 2.422 -6.402 9.717 1.00 90.69 171 PRO A N 1
ATOM 1334 C CA . PRO A 1 171 ? 2.110 -5.969 11.081 1.00 90.69 171 PRO A CA 1
ATOM 1335 C C . PRO A 1 171 ? 0.742 -5.286 11.160 1.00 90.69 171 PRO A C 1
ATOM 1337 O O . PRO A 1 171 ? 0.007 -5.454 12.130 1.00 90.69 171 PRO A O 1
ATOM 1340 N N . THR A 1 172 ? 0.370 -4.552 10.111 1.00 90.12 172 THR A N 1
ATOM 1341 C CA . THR A 1 172 ? -0.910 -3.849 10.011 1.00 90.12 172 THR A CA 1
ATOM 1342 C C . THR A 1 172 ? -2.091 -4.820 9.945 1.00 90.12 172 THR A C 1
ATOM 1344 O O . THR A 1 172 ? -3.075 -4.622 10.657 1.00 90.12 172 THR A O 1
ATOM 1347 N N . ILE A 1 173 ? -1.990 -5.897 9.157 1.00 92.94 173 ILE A N 1
ATOM 1348 C CA . ILE A 1 173 ? -3.018 -6.953 9.109 1.00 92.94 173 ILE A CA 1
ATOM 1349 C C . ILE A 1 173 ? -3.069 -7.711 10.439 1.00 92.94 173 ILE A C 1
ATOM 1351 O O . ILE A 1 173 ? -4.159 -7.987 10.933 1.00 92.94 173 ILE A O 1
ATOM 1355 N N . ALA A 1 174 ? -1.919 -8.015 11.048 1.00 90.62 174 ALA A N 1
ATOM 1356 C CA . ALA A 1 174 ? -1.871 -8.717 12.330 1.00 90.62 174 ALA A CA 1
ATOM 1357 C C . ALA A 1 174 ? -2.583 -7.928 13.441 1.00 90.62 174 ALA A C 1
ATOM 1359 O O . ALA A 1 174 ? -3.393 -8.486 14.181 1.00 90.62 174 ALA A O 1
ATOM 1360 N N . ILE A 1 175 ? -2.355 -6.614 13.510 1.00 88.38 175 ILE A N 1
ATOM 1361 C CA . ILE A 1 175 ? -3.068 -5.730 14.440 1.00 88.38 175 ILE A CA 1
ATOM 1362 C C . ILE A 1 175 ? -4.553 -5.655 14.094 1.00 88.38 175 ILE A C 1
ATOM 1364 O O . ILE A 1 175 ? -5.388 -5.720 14.994 1.00 88.38 175 ILE A O 1
ATOM 1368 N N . ALA A 1 176 ? -4.904 -5.558 12.809 1.00 89.69 176 ALA A N 1
ATOM 1369 C CA . ALA A 1 176 ? -6.299 -5.561 12.386 1.00 89.69 176 ALA A CA 1
ATOM 1370 C C . ALA A 1 176 ? -7.024 -6.840 12.831 1.00 89.69 176 ALA A C 1
ATOM 1372 O O . ALA A 1 176 ? -8.133 -6.752 13.341 1.00 89.69 176 ALA A O 1
ATOM 1373 N N . ALA A 1 177 ? -6.385 -8.007 12.699 1.00 91.19 177 ALA A N 1
ATOM 1374 C CA . ALA A 1 177 ? -6.928 -9.281 13.161 1.00 91.19 177 ALA A CA 1
ATOM 1375 C C . ALA A 1 177 ? -7.103 -9.315 14.686 1.00 91.19 177 ALA A C 1
ATOM 1377 O O . ALA A 1 177 ? -8.096 -9.842 15.184 1.00 91.19 177 ALA A O 1
ATOM 1378 N N . TRP A 1 178 ? -6.156 -8.743 15.432 1.00 88.69 178 TRP A N 1
ATOM 1379 C CA . TRP A 1 178 ? -6.213 -8.707 16.892 1.00 88.69 178 TRP A CA 1
ATOM 1380 C C . TRP A 1 178 ? -7.301 -7.765 17.431 1.00 88.69 178 TRP A C 1
ATOM 1382 O O . TRP A 1 178 ? -7.914 -8.059 18.451 1.00 88.69 178 TRP A O 1
ATOM 1392 N N . LEU A 1 179 ? -7.575 -6.663 16.727 1.00 86.75 179 LEU A N 1
ATOM 1393 C CA . LEU A 1 179 ? -8.612 -5.686 17.082 1.00 86.75 179 LEU A CA 1
ATOM 1394 C C . LEU A 1 179 ? -10.000 -6.005 16.493 1.00 86.75 179 LEU A C 1
ATOM 1396 O O . LEU A 1 179 ? -10.936 -5.225 16.688 1.00 86.75 179 LEU A O 1
ATOM 1400 N N . GLU A 1 180 ? -10.135 -7.080 15.714 1.00 90.12 180 GLU A N 1
ATOM 1401 C CA . GLU A 1 180 ? -11.384 -7.431 15.039 1.00 90.12 180 GLU A CA 1
ATOM 1402 C C . GLU A 1 180 ? -12.295 -8.259 15.948 1.00 90.12 180 GLU A C 1
ATOM 1404 O O . GLU A 1 180 ? -11.975 -9.381 16.330 1.00 90.12 180 GLU A O 1
ATOM 1409 N N . ASP A 1 181 ? -13.482 -7.720 16.220 1.00 89.06 181 ASP A N 1
ATOM 1410 C CA . ASP A 1 181 ? -14.472 -8.352 17.098 1.00 89.06 181 ASP A CA 1
ATOM 1411 C C . ASP A 1 181 ? -15.285 -9.446 16.373 1.00 89.06 181 ASP A C 1
ATOM 1413 O O . ASP A 1 181 ? -15.921 -10.295 16.997 1.00 89.06 181 ASP A O 1
ATOM 1417 N N . ARG A 1 182 ? -15.317 -9.422 15.031 1.00 91.88 182 ARG A N 1
ATOM 1418 C CA . ARG A 1 182 ? -16.105 -10.364 14.219 1.00 91.88 182 ARG A CA 1
ATOM 1419 C C . ARG A 1 182 ? -15.285 -11.616 13.885 1.00 91.88 182 ARG A C 1
ATOM 1421 O O . ARG A 1 182 ? -14.381 -11.522 13.051 1.00 91.88 182 ARG A O 1
ATOM 1428 N N . PRO A 1 183 ? -15.664 -12.816 14.367 1.00 92.50 183 PRO A N 1
ATOM 1429 C CA . PRO A 1 183 ? -14.817 -14.008 14.272 1.00 92.50 183 PRO A CA 1
ATOM 1430 C C . PRO A 1 183 ? -14.532 -14.434 12.826 1.00 92.50 183 PRO A C 1
ATOM 1432 O O . PRO A 1 183 ? -13.407 -14.789 12.495 1.00 92.50 183 PRO A O 1
ATOM 1435 N N . ARG A 1 184 ? -15.518 -14.332 11.922 1.00 94.31 184 ARG A N 1
ATOM 1436 C CA . ARG A 1 184 ? -15.326 -14.672 10.498 1.00 94.31 184 ARG A CA 1
ATOM 1437 C C . ARG A 1 184 ? -14.334 -13.739 9.798 1.00 94.31 184 ARG A C 1
ATOM 1439 O O . ARG A 1 184 ? -13.534 -14.187 8.985 1.00 94.31 184 ARG A O 1
ATOM 1446 N N . VAL A 1 185 ? -14.390 -12.441 10.106 1.00 93.38 185 VAL A N 1
ATOM 1447 C CA . VAL A 1 185 ? -13.484 -11.447 9.509 1.00 93.38 185 VAL A CA 1
ATOM 1448 C C . VAL A 1 185 ? -12.084 -11.611 10.092 1.00 93.38 185 VAL A C 1
ATOM 1450 O O . VAL A 1 185 ? -11.114 -11.629 9.342 1.00 93.38 185 VAL A O 1
ATOM 1453 N N . GLN A 1 186 ? -11.989 -11.821 11.405 1.00 93.38 186 GLN A N 1
ATOM 1454 C CA . GLN A 1 186 ? -10.737 -12.115 12.093 1.00 93.38 186 GLN A CA 1
ATOM 1455 C C . GLN A 1 186 ? -10.044 -13.350 11.503 1.00 93.38 186 GLN A C 1
ATOM 1457 O O . GLN A 1 186 ? -8.869 -13.275 11.155 1.00 93.38 186 GLN A O 1
ATOM 1462 N N . GLN A 1 187 ? -10.769 -14.458 11.318 1.00 95.12 187 GLN A N 1
ATOM 1463 C CA . GLN A 1 187 ? -10.241 -15.660 10.662 1.00 95.12 187 GLN A CA 1
ATOM 1464 C C . GLN A 1 187 ? -9.723 -15.354 9.253 1.00 95.12 187 GLN A C 1
ATOM 1466 O O . GLN A 1 187 ? -8.618 -15.765 8.908 1.00 95.12 187 GLN A O 1
ATOM 1471 N N . GLY A 1 188 ? -10.472 -14.578 8.464 1.00 96.50 188 GLY A N 1
ATOM 1472 C CA . GLY A 1 188 ? -10.025 -14.126 7.145 1.00 96.50 188 GLY A CA 1
ATOM 1473 C C . GLY A 1 188 ? -8.715 -13.329 7.191 1.00 96.50 188 GLY A C 1
ATOM 1474 O O . GLY A 1 188 ? -7.828 -13.566 6.376 1.00 96.50 188 GLY A O 1
ATOM 1475 N N . LEU A 1 189 ? -8.549 -12.433 8.169 1.00 94.75 189 LEU A N 1
ATOM 1476 C CA . LEU A 1 189 ? -7.315 -11.659 8.356 1.00 94.75 189 LEU A CA 1
ATOM 1477 C C . LEU A 1 189 ? -6.138 -12.526 8.833 1.00 94.75 189 LEU A C 1
ATOM 1479 O O . LEU A 1 189 ? -5.008 -12.308 8.404 1.00 94.75 189 LEU A O 1
ATOM 1483 N N . ILE A 1 190 ? -6.384 -13.542 9.665 1.00 95.69 190 ILE A N 1
ATOM 1484 C CA . ILE A 1 190 ? -5.358 -14.518 10.069 1.00 95.69 190 ILE A CA 1
ATOM 1485 C C . ILE A 1 190 ? -4.882 -15.320 8.852 1.00 95.69 190 ILE A C 1
ATOM 1487 O O . ILE A 1 190 ? -3.677 -15.481 8.651 1.00 95.69 190 ILE A O 1
ATOM 1491 N N . VAL A 1 191 ? -5.811 -15.771 8.004 1.00 97.06 191 VAL A N 1
ATOM 1492 C CA . VAL A 1 191 ? -5.478 -16.438 6.736 1.00 97.06 191 VAL A CA 1
ATOM 1493 C C . VAL A 1 191 ? -4.693 -15.496 5.821 1.00 97.06 191 VAL A C 1
ATOM 1495 O O . VAL A 1 191 ? -3.693 -15.914 5.240 1.00 97.06 191 VAL A O 1
ATOM 1498 N N . ALA A 1 192 ? -5.073 -14.217 5.741 1.00 96.56 192 ALA A N 1
ATOM 1499 C CA . ALA A 1 192 ? -4.331 -13.207 4.988 1.00 96.56 192 ALA A CA 1
ATOM 1500 C C . ALA A 1 192 ? -2.883 -13.055 5.486 1.00 96.56 192 ALA A C 1
ATOM 1502 O O . ALA A 1 192 ? -1.960 -13.018 4.673 1.00 96.56 192 ALA A O 1
ATOM 1503 N N . CYS A 1 193 ? -2.666 -13.025 6.807 1.00 95.69 193 CYS A N 1
ATOM 1504 C CA . CYS A 1 193 ? -1.329 -13.023 7.405 1.00 95.69 193 CYS A CA 1
ATOM 1505 C C . CYS A 1 193 ? -0.532 -14.274 7.026 1.00 95.69 193 CYS A C 1
ATOM 1507 O O . CYS A 1 193 ? 0.620 -14.156 6.612 1.00 95.69 193 CYS A O 1
ATOM 1509 N N . ALA A 1 194 ? -1.132 -15.462 7.133 1.00 96.62 194 ALA A N 1
ATOM 1510 C CA . ALA A 1 194 ? -0.469 -16.711 6.770 1.00 96.62 194 ALA A CA 1
ATOM 1511 C C . ALA A 1 194 ? -0.052 -16.711 5.290 1.00 96.62 194 ALA A C 1
ATOM 1513 O O . ALA A 1 194 ? 1.109 -16.974 4.979 1.00 96.62 194 ALA A O 1
ATOM 1514 N N . LEU A 1 195 ? -0.959 -16.315 4.390 1.00 97.19 195 LEU A N 1
ATOM 1515 C CA . LEU A 1 195 ? -0.671 -16.167 2.963 1.00 97.19 195 LEU A CA 1
ATOM 1516 C C . LEU A 1 195 ? 0.451 -15.154 2.705 1.00 97.19 195 LEU A C 1
ATOM 1518 O O . LEU A 1 195 ? 1.338 -15.434 1.901 1.00 97.19 195 LEU A O 1
ATOM 1522 N N . ALA A 1 196 ? 0.447 -14.013 3.399 1.00 96.06 196 ALA A N 1
ATOM 1523 C CA . ALA A 1 196 ? 1.485 -12.994 3.274 1.00 96.06 196 ALA A CA 1
ATOM 1524 C C . ALA A 1 196 ? 2.862 -13.516 3.711 1.00 96.06 196 ALA A C 1
ATOM 1526 O O . ALA A 1 196 ? 3.850 -13.284 3.015 1.00 96.06 196 ALA A O 1
ATOM 1527 N N . VAL A 1 197 ? 2.934 -14.262 4.821 1.00 95.12 197 VAL A N 1
ATOM 1528 C CA . VAL A 1 197 ? 4.170 -14.918 5.284 1.00 95.12 197 VAL A CA 1
ATOM 1529 C C . VAL A 1 197 ? 4.650 -15.947 4.260 1.00 95.12 197 VAL A C 1
ATOM 1531 O O . VAL A 1 197 ? 5.828 -15.957 3.905 1.00 95.12 197 VAL A O 1
ATOM 1534 N N . THR A 1 198 ? 3.755 -16.792 3.743 1.00 95.38 198 THR A N 1
ATOM 1535 C CA . THR A 1 198 ? 4.103 -17.783 2.716 1.00 95.38 198 THR A CA 1
ATOM 1536 C C . THR A 1 198 ? 4.612 -17.107 1.443 1.00 95.38 198 THR A C 1
ATOM 1538 O O . THR A 1 198 ? 5.662 -17.483 0.926 1.00 95.38 198 THR A O 1
ATOM 1541 N N . ALA A 1 199 ? 3.931 -16.064 0.966 1.00 94.56 199 ALA A N 1
ATOM 1542 C CA . ALA A 1 199 ? 4.372 -15.292 -0.188 1.00 94.56 199 ALA A CA 1
ATOM 1543 C C . ALA A 1 199 ? 5.735 -14.623 0.055 1.00 94.56 199 ALA A C 1
ATOM 154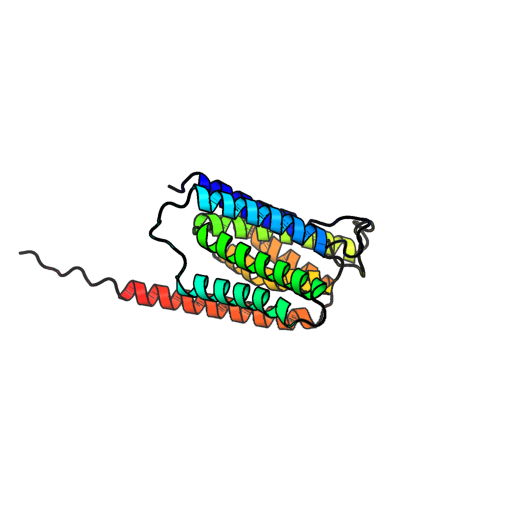5 O O . ALA A 1 199 ? 6.564 -14.594 -0.853 1.00 94.56 199 ALA A O 1
ATOM 1546 N N . LEU A 1 200 ? 6.005 -14.143 1.274 1.00 93.69 200 LEU A N 1
ATOM 1547 C CA . LEU A 1 200 ? 7.298 -13.570 1.653 1.00 93.69 200 LEU A CA 1
ATOM 1548 C C . LEU A 1 200 ? 8.424 -14.618 1.657 1.00 93.69 200 LEU A C 1
ATOM 1550 O O . LEU A 1 200 ? 9.543 -14.333 1.237 1.00 93.69 200 LEU A O 1
ATOM 1554 N N . LEU A 1 201 ? 8.140 -15.851 2.076 1.00 93.06 201 LEU A N 1
ATOM 1555 C CA . LEU A 1 201 ? 9.090 -16.962 1.958 1.00 93.06 201 LEU A CA 1
ATOM 1556 C C . LEU A 1 201 ? 9.389 -17.274 0.482 1.00 93.06 201 LEU A C 1
ATOM 1558 O O . LEU A 1 201 ? 10.549 -17.473 0.113 1.00 93.06 201 LEU A O 1
ATOM 1562 N N . CYS A 1 202 ? 8.366 -17.243 -0.378 1.00 92.06 202 CYS A N 1
ATOM 1563 C CA . CYS A 1 202 ? 8.504 -17.471 -1.818 1.00 92.06 202 CYS A CA 1
ATOM 1564 C C . CYS A 1 202 ? 9.374 -16.417 -2.528 1.00 92.06 202 CYS A C 1
ATOM 1566 O O . CYS A 1 202 ? 10.045 -16.756 -3.505 1.00 92.06 202 CYS A O 1
ATOM 1568 N N . THR A 1 203 ? 9.424 -15.161 -2.058 1.00 91.69 203 THR A N 1
ATOM 1569 C CA . THR A 1 203 ? 10.281 -14.129 -2.681 1.00 91.69 203 THR A CA 1
ATOM 1570 C C . THR A 1 203 ? 11.774 -14.366 -2.431 1.00 91.69 203 THR A C 1
ATOM 1572 O O . THR A 1 203 ? 12.600 -13.900 -3.220 1.00 91.69 203 THR A O 1
ATOM 1575 N N . ARG A 1 204 ? 12.136 -15.103 -1.365 1.00 86.25 204 ARG A N 1
ATOM 1576 C CA . ARG A 1 204 ? 13.519 -15.411 -0.937 1.00 86.25 204 ARG A CA 1
ATOM 1577 C C . ARG A 1 204 ? 14.410 -14.174 -0.721 1.00 86.25 204 ARG A C 1
ATOM 1579 O O . ARG A 1 204 ? 15.630 -14.230 -0.882 1.00 86.25 204 ARG A O 1
ATOM 1586 N N . THR A 1 205 ? 13.827 -13.041 -0.340 1.00 85.62 205 THR A N 1
ATOM 1587 C CA . THR A 1 205 ? 14.547 -11.770 -0.165 1.00 85.62 205 THR A CA 1
ATOM 1588 C C . THR A 1 205 ? 15.078 -11.614 1.261 1.00 85.62 205 THR A C 1
ATOM 1590 O O . THR A 1 205 ? 14.315 -11.328 2.181 1.00 85.62 205 THR A O 1
ATOM 1593 N N . ARG A 1 206 ? 16.397 -11.748 1.463 1.00 81.06 206 ARG A N 1
ATOM 1594 C CA . ARG A 1 206 ? 17.029 -11.689 2.802 1.00 81.06 206 ARG A CA 1
ATOM 1595 C C . ARG A 1 206 ? 16.766 -10.375 3.550 1.00 81.06 206 ARG A C 1
ATOM 1597 O O . ARG A 1 206 ? 16.447 -10.402 4.733 1.00 81.06 206 ARG A O 1
ATOM 1604 N N . GLY A 1 207 ? 16.842 -9.240 2.850 1.00 78.94 207 GLY A N 1
ATOM 1605 C CA . GLY A 1 207 ? 16.607 -7.915 3.440 1.00 78.94 207 GLY A CA 1
ATOM 1606 C C . GLY A 1 207 ? 15.178 -7.704 3.952 1.00 78.94 207 GLY A C 1
ATOM 1607 O O . GLY A 1 207 ? 14.954 -6.860 4.815 1.00 78.94 207 GLY A O 1
ATOM 1608 N N . ALA A 1 208 ? 14.217 -8.501 3.481 1.00 80.19 208 ALA A N 1
ATOM 1609 C CA . ALA A 1 208 ? 12.833 -8.379 3.911 1.00 80.19 208 ALA A CA 1
ATOM 1610 C C . ALA A 1 208 ? 12.627 -8.818 5.368 1.00 80.19 208 ALA A C 1
ATOM 1612 O O . ALA A 1 208 ? 11.797 -8.239 6.057 1.00 80.19 208 ALA A O 1
ATOM 1613 N N . TRP A 1 209 ? 13.426 -9.761 5.877 1.00 82.38 209 TRP A N 1
ATOM 1614 C CA . TRP A 1 209 ? 13.345 -10.181 7.281 1.00 8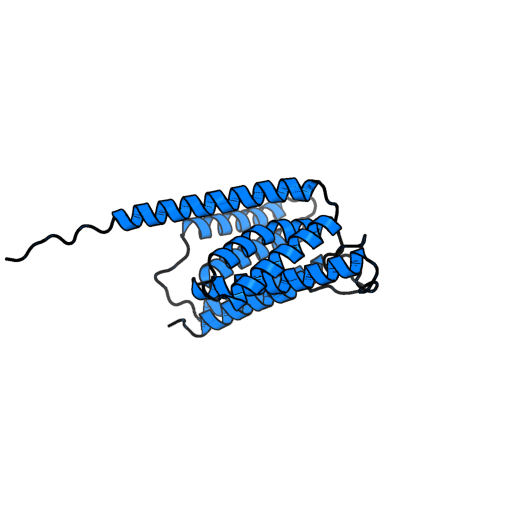2.38 209 TRP A CA 1
ATOM 1615 C C . TRP A 1 209 ? 13.791 -9.078 8.242 1.00 82.38 209 TRP A C 1
ATOM 1617 O O . TRP A 1 209 ? 13.126 -8.841 9.245 1.00 82.38 209 TRP A O 1
ATOM 1627 N N . LEU A 1 210 ? 14.861 -8.351 7.901 1.00 82.75 210 LEU A N 1
ATOM 1628 C CA . LEU A 1 210 ? 15.311 -7.184 8.670 1.00 82.75 210 LEU A CA 1
ATOM 1629 C C . LEU A 1 210 ? 14.292 -6.038 8.610 1.00 82.75 210 LEU A C 1
ATOM 1631 O O . LEU A 1 210 ? 14.031 -5.371 9.606 1.00 82.75 210 LEU A O 1
ATOM 1635 N N . ALA A 1 211 ? 13.680 -5.815 7.447 1.00 80.50 211 ALA A N 1
ATOM 1636 C CA . ALA A 1 211 ? 12.620 -4.822 7.326 1.00 80.50 211 ALA A CA 1
ATOM 1637 C C . ALA A 1 211 ? 11.365 -5.231 8.124 1.00 80.50 211 ALA A C 1
ATOM 1639 O O . ALA A 1 211 ? 10.706 -4.371 8.709 1.00 80.50 211 ALA A O 1
ATOM 1640 N N . LEU A 1 212 ? 11.052 -6.530 8.203 1.00 81.69 212 LEU A N 1
ATOM 1641 C CA . LEU A 1 212 ? 9.933 -7.046 8.992 1.00 81.69 212 LEU A CA 1
ATOM 1642 C C . LEU A 1 212 ? 10.148 -6.816 10.479 1.00 81.69 212 LEU A C 1
ATOM 1644 O O . LEU A 1 212 ? 9.250 -6.300 11.139 1.00 81.69 212 LEU A O 1
ATOM 1648 N N . THR A 1 213 ? 11.337 -7.123 10.999 1.00 82.62 213 THR A N 1
ATOM 1649 C CA . THR A 1 213 ? 11.644 -6.862 12.409 1.00 82.62 213 THR A CA 1
ATOM 1650 C C . THR A 1 213 ? 11.546 -5.372 12.725 1.00 82.62 213 THR A C 1
ATOM 1652 O O . THR A 1 213 ? 10.879 -5.004 13.691 1.00 82.62 213 THR A O 1
ATOM 1655 N N . ALA A 1 214 ? 12.109 -4.505 11.880 1.00 83.75 214 ALA A N 1
ATOM 1656 C CA . ALA A 1 214 ? 12.017 -3.056 12.051 1.00 83.75 214 ALA A CA 1
ATOM 1657 C C . ALA A 1 214 ? 10.564 -2.551 12.035 1.00 83.75 214 ALA A C 1
ATOM 1659 O O . ALA A 1 214 ? 10.178 -1.740 12.877 1.00 83.75 214 ALA A O 1
ATOM 1660 N N . THR A 1 215 ? 9.739 -3.061 11.117 1.00 82.25 215 THR A N 1
ATOM 1661 C CA . THR A 1 215 ? 8.337 -2.638 10.997 1.00 82.25 215 THR A CA 1
ATOM 1662 C C . THR A 1 215 ? 7.510 -3.130 12.189 1.00 82.25 215 THR A C 1
ATOM 1664 O O . THR A 1 215 ? 6.737 -2.357 12.756 1.00 82.25 215 THR A O 1
ATOM 1667 N N . CYS A 1 216 ? 7.704 -4.373 12.644 1.00 83.94 216 CYS A N 1
ATOM 1668 C CA . CYS A 1 216 ? 7.072 -4.887 13.862 1.00 83.94 216 CYS A CA 1
ATOM 1669 C C . CYS A 1 216 ? 7.442 -4.053 15.096 1.00 83.94 216 CYS A C 1
ATOM 1671 O O . CYS A 1 216 ? 6.558 -3.711 15.879 1.00 83.94 216 CYS A O 1
ATOM 1673 N N . LEU A 1 217 ? 8.718 -3.676 15.249 1.00 84.44 217 LEU A N 1
ATOM 1674 C CA . LEU A 1 217 ? 9.172 -2.822 16.350 1.00 84.44 217 LEU A CA 1
ATOM 1675 C C . LEU A 1 217 ? 8.524 -1.438 16.296 1.00 84.44 217 LEU A C 1
ATOM 1677 O O . LEU A 1 217 ? 7.958 -1.003 17.293 1.00 84.44 217 LEU A O 1
ATOM 1681 N N . ALA A 1 218 ? 8.551 -0.769 15.141 1.00 82.38 218 ALA A N 1
ATOM 1682 C CA . ALA A 1 218 ? 7.949 0.554 14.976 1.00 82.38 218 ALA A CA 1
ATOM 1683 C C . ALA A 1 218 ? 6.432 0.545 15.233 1.00 82.38 218 ALA A C 1
ATOM 1685 O O . ALA A 1 218 ? 5.888 1.453 15.861 1.00 82.38 218 ALA A O 1
ATOM 1686 N N . THR A 1 219 ? 5.740 -0.502 14.780 1.00 78.56 219 THR A N 1
ATOM 1687 C CA . THR A 1 219 ? 4.294 -0.621 14.995 1.00 78.56 219 THR A CA 1
ATOM 1688 C C . THR A 1 219 ? 3.979 -0.958 16.457 1.00 78.56 219 THR A C 1
ATOM 1690 O O . THR A 1 219 ? 3.043 -0.402 17.031 1.00 78.56 219 THR A O 1
ATOM 1693 N N . GLY A 1 220 ? 4.785 -1.818 17.089 1.00 75.50 220 GLY A N 1
ATOM 1694 C CA . GLY A 1 220 ? 4.653 -2.177 18.500 1.00 75.50 220 GLY A CA 1
ATOM 1695 C C . GLY A 1 220 ? 4.911 -1.002 19.444 1.00 75.50 220 GLY A C 1
ATOM 1696 O O . GLY A 1 220 ? 4.108 -0.760 20.343 1.00 75.50 220 GLY A O 1
ATOM 1697 N N . THR A 1 221 ? 5.968 -0.214 19.219 1.00 75.56 221 THR A N 1
ATOM 1698 C CA . THR A 1 221 ? 6.231 1.006 20.004 1.00 75.56 221 THR A CA 1
ATOM 1699 C C . THR A 1 221 ? 5.127 2.039 19.816 1.00 75.56 221 THR A C 1
ATOM 1701 O O . THR A 1 221 ? 4.686 2.632 20.798 1.00 75.56 221 THR A O 1
ATOM 1704 N N . GLY A 1 222 ? 4.619 2.199 18.590 1.00 73.00 222 GLY A N 1
ATOM 1705 C CA . GLY A 1 222 ? 3.462 3.044 18.306 1.00 73.00 222 GLY A CA 1
ATOM 1706 C C . GLY A 1 222 ? 2.225 2.620 19.099 1.00 73.00 222 GLY A C 1
ATOM 1707 O O . GLY A 1 222 ? 1.571 3.463 19.710 1.00 73.00 222 GLY A O 1
ATOM 1708 N N . PHE A 1 223 ? 1.939 1.316 19.155 1.00 69.25 223 PHE A N 1
ATOM 1709 C CA . PHE A 1 223 ? 0.803 0.777 19.904 1.00 69.25 223 PHE A CA 1
ATOM 1710 C C . PHE A 1 223 ? 0.952 0.975 21.420 1.00 69.25 223 PHE A C 1
ATOM 1712 O O . PHE A 1 223 ? 0.015 1.433 22.074 1.00 69.25 223 PHE A O 1
ATOM 1719 N N . VAL A 1 224 ? 2.13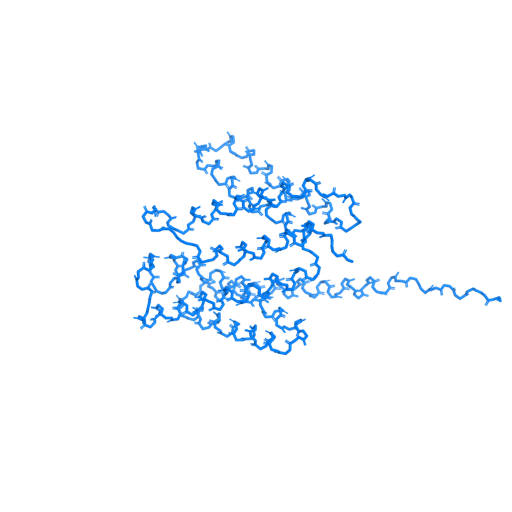5 0.696 21.979 1.00 72.38 224 VAL A N 1
ATOM 1720 C CA . VAL A 1 224 ? 2.427 0.899 23.411 1.00 72.38 224 VAL A CA 1
ATOM 1721 C C . VAL A 1 224 ? 2.348 2.379 23.784 1.00 72.38 224 VAL A C 1
ATOM 1723 O O . VAL A 1 224 ? 1.729 2.720 24.790 1.00 72.38 224 VAL A O 1
ATOM 1726 N N . ALA A 1 225 ? 2.903 3.270 22.960 1.00 68.56 225 ALA A N 1
ATOM 1727 C CA . ALA A 1 225 ? 2.829 4.711 23.178 1.00 68.56 225 ALA A CA 1
ATOM 1728 C C . ALA A 1 225 ? 1.376 5.214 23.160 1.00 68.56 225 ALA A C 1
ATOM 1730 O O . ALA A 1 225 ? 0.987 5.999 24.023 1.00 68.56 225 ALA A O 1
ATOM 1731 N N . PHE A 1 226 ? 0.545 4.722 22.234 1.00 60.97 226 PHE A N 1
ATOM 1732 C CA . PHE A 1 226 ? -0.878 5.074 22.174 1.00 60.97 226 PHE A CA 1
ATOM 1733 C C . PHE A 1 226 ? -1.685 4.505 23.348 1.00 60.97 226 PHE A C 1
ATOM 1735 O O . PHE A 1 226 ? -2.543 5.197 23.898 1.00 60.97 226 PHE A O 1
ATOM 1742 N N . GLY A 1 227 ? -1.411 3.262 23.756 1.00 61.53 227 GLY A N 1
ATOM 1743 C CA . GLY A 1 227 ? -2.032 2.636 24.926 1.00 61.53 227 GLY A CA 1
ATOM 1744 C C . GLY A 1 227 ? -1.682 3.368 26.224 1.00 61.53 227 GLY A C 1
ATOM 1745 O O . GLY A 1 227 ? -2.573 3.685 27.014 1.00 61.53 227 GLY A O 1
ATOM 1746 N N . GLY A 1 228 ? -0.406 3.723 26.396 1.00 53.62 228 GLY A N 1
ATOM 1747 C CA . GLY A 1 228 ? 0.079 4.531 27.515 1.00 53.62 228 GLY A CA 1
ATOM 1748 C C . GLY A 1 228 ? -0.532 5.933 27.536 1.00 53.62 228 GLY A C 1
ATOM 1749 O O . GLY A 1 228 ? -0.983 6.387 28.585 1.00 53.62 228 GLY A O 1
ATOM 1750 N N . LEU A 1 229 ? -0.649 6.588 26.375 1.00 48.25 229 LEU A N 1
ATOM 1751 C CA . LEU A 1 229 ? -1.274 7.907 26.251 1.00 48.25 229 LEU A CA 1
ATOM 1752 C C . LEU A 1 229 ? -2.773 7.873 26.584 1.00 48.25 229 LEU A C 1
ATOM 1754 O O . LEU A 1 229 ? -3.270 8.758 27.277 1.00 48.25 229 LEU A O 1
ATOM 1758 N N . ARG A 1 230 ? -3.499 6.834 26.151 1.00 50.62 230 ARG A N 1
ATOM 1759 C CA . ARG A 1 230 ? -4.919 6.653 26.485 1.00 50.62 230 ARG A CA 1
ATOM 1760 C C . ARG A 1 230 ? -5.125 6.392 27.978 1.00 50.62 230 ARG A C 1
ATOM 1762 O O . ARG A 1 230 ? -6.061 6.936 28.557 1.00 50.62 230 ARG A O 1
ATOM 1769 N N . SER A 1 231 ? -4.251 5.599 28.598 1.00 51.66 231 SER A N 1
ATOM 1770 C CA . SER A 1 231 ? -4.276 5.356 30.045 1.00 51.66 231 SER A CA 1
ATOM 1771 C C . SER A 1 231 ? -3.972 6.632 30.839 1.00 51.66 231 SER A C 1
ATOM 1773 O O . SER A 1 231 ? -4.659 6.922 31.815 1.00 51.66 231 SER A O 1
ATOM 1775 N N . ALA A 1 232 ? -2.996 7.429 30.392 1.00 48.16 232 ALA A N 1
ATOM 1776 C CA . ALA A 1 232 ? -2.655 8.708 31.009 1.00 48.16 232 ALA A CA 1
ATOM 1777 C C . ALA A 1 232 ? -3.806 9.723 30.887 1.00 48.16 232 ALA A C 1
ATOM 1779 O O . ALA A 1 232 ? -4.213 10.317 31.880 1.00 48.16 232 ALA A O 1
ATOM 1780 N N . LEU A 1 233 ? -4.411 9.869 29.706 1.00 48.31 233 LEU A N 1
ATOM 1781 C CA . LEU A 1 233 ? -5.550 10.772 29.500 1.00 48.31 233 LEU A CA 1
ATOM 1782 C C . LEU A 1 233 ? -6.821 10.307 30.234 1.00 48.31 233 LEU A C 1
ATOM 1784 O O . LEU A 1 233 ? -7.576 11.142 30.724 1.00 48.31 233 LEU A O 1
ATOM 1788 N N . GLY A 1 234 ? -7.030 8.994 30.382 1.00 48.44 234 GLY A N 1
ATOM 1789 C CA . GLY A 1 234 ? -8.110 8.432 31.202 1.00 48.44 234 GLY A CA 1
ATOM 1790 C C . GLY A 1 234 ? -7.961 8.725 32.699 1.00 48.44 234 GLY A C 1
ATOM 1791 O O . GLY A 1 234 ? -8.961 8.872 33.392 1.00 48.44 234 GLY A O 1
ATOM 1792 N N . SER A 1 235 ? -6.730 8.885 33.197 1.00 49.03 235 SER A N 1
ATOM 1793 C CA . SER A 1 235 ? -6.474 9.340 34.573 1.00 49.03 235 SER A CA 1
ATOM 1794 C C . SER A 1 235 ? -6.631 10.854 34.780 1.00 49.03 235 SER A C 1
ATOM 1796 O O . SER A 1 235 ? -6.677 11.306 35.921 1.00 49.03 235 SER A O 1
ATOM 1798 N N . PHE A 1 236 ? -6.759 11.634 33.698 1.00 44.16 236 PHE A N 1
ATOM 1799 C CA . PHE A 1 236 ? -6.929 13.091 33.734 1.00 44.16 236 PHE A CA 1
ATOM 1800 C C . PHE A 1 236 ? -8.388 13.560 33.677 1.00 44.16 236 PHE A C 1
ATOM 1802 O O . PHE A 1 236 ? -8.619 14.768 33.706 1.00 44.16 236 PHE A O 1
ATOM 1809 N N . THR A 1 237 ? -9.390 12.671 33.649 1.00 39.69 237 THR A N 1
ATOM 1810 C CA . THR A 1 237 ? -10.757 13.109 33.972 1.00 39.69 237 THR A CA 1
ATOM 1811 C C . THR A 1 237 ? -10.779 13.522 35.443 1.00 39.69 237 THR A C 1
ATOM 1813 O O . THR A 1 237 ? -10.605 12.650 36.302 1.00 39.69 237 THR A O 1
ATOM 1816 N N . PRO A 1 238 ? -10.967 14.814 35.774 1.00 38.66 238 PRO A N 1
ATOM 1817 C CA . PRO A 1 238 ? -11.066 15.215 37.163 1.00 38.66 238 PRO A CA 1
ATOM 1818 C C . PRO A 1 238 ? -12.249 14.463 37.769 1.00 38.66 238 PRO A C 1
ATOM 1820 O O . PRO A 1 238 ? -13.340 14.438 37.188 1.00 38.66 238 PRO A O 1
ATOM 1823 N N . LYS A 1 239 ? -12.024 13.827 38.927 1.00 39.78 239 LYS A N 1
ATOM 1824 C CA . LYS A 1 239 ? -13.101 13.406 39.828 1.00 39.78 239 LYS A CA 1
ATOM 1825 C C . LYS A 1 239 ? -14.109 14.551 39.847 1.00 39.78 239 LYS A C 1
ATOM 1827 O O . LYS A 1 239 ? -13.757 15.643 40.290 1.00 39.78 239 LYS A O 1
ATOM 1832 N N . ARG A 1 240 ? -15.325 14.322 39.332 1.00 36.12 240 ARG A N 1
ATOM 1833 C CA . ARG A 1 240 ? -16.450 15.229 39.573 1.00 36.12 240 ARG A CA 1
ATOM 1834 C C . ARG A 1 240 ? -16.437 15.502 41.069 1.00 36.12 240 ARG A C 1
ATOM 1836 O O . ARG A 1 240 ? -16.542 14.563 41.858 1.00 36.12 240 ARG A O 1
ATOM 1843 N N . ALA A 1 241 ? -16.186 16.758 41.420 1.00 40.34 241 ALA A N 1
ATOM 1844 C CA . ALA A 1 241 ? -16.239 17.225 42.784 1.00 40.34 241 ALA A CA 1
ATOM 1845 C C . ALA A 1 241 ? -17.572 16.755 43.367 1.00 40.34 241 ALA A C 1
ATOM 1847 O O . ALA A 1 241 ? -18.633 17.056 42.820 1.00 40.34 241 ALA A O 1
ATOM 1848 N N . ALA A 1 242 ? -17.497 15.960 44.429 1.00 40.59 242 ALA A N 1
ATOM 1849 C CA . ALA A 1 242 ? -18.625 15.741 45.307 1.00 40.59 242 ALA A CA 1
ATOM 1850 C C . ALA A 1 242 ? -18.921 17.095 45.964 1.00 40.59 242 ALA A C 1
ATOM 1852 O O . ALA A 1 242 ? -18.276 17.479 46.933 1.00 40.59 242 ALA A O 1
ATOM 1853 N N . PHE A 1 243 ? -19.828 17.851 45.353 1.00 42.44 243 PHE A N 1
ATOM 1854 C CA . PHE A 1 243 ? -20.503 18.989 45.954 1.00 42.44 243 PHE A CA 1
ATOM 1855 C C . PHE A 1 243 ? -22.006 18.786 45.754 1.00 42.44 243 PHE A C 1
ATOM 1857 O O . PHE A 1 243 ? -22.462 18.515 44.644 1.00 42.44 243 PHE A O 1
ATOM 1864 N N . GLY A 1 244 ? -22.722 18.881 46.867 1.00 37.00 244 GLY A N 1
ATOM 1865 C CA . GLY A 1 244 ? -24.132 18.559 47.084 1.00 37.00 244 GLY A CA 1
ATOM 1866 C C . GLY A 1 244 ? -24.198 18.020 48.513 1.00 37.00 244 GLY A C 1
ATOM 1867 O O . GLY A 1 244 ? -23.861 16.857 48.717 1.00 37.00 244 GLY A O 1
ATOM 1868 N N . LEU A 1 245 ? -24.292 18.849 49.564 1.00 36.41 245 LEU A N 1
ATOM 1869 C CA . LEU A 1 245 ? -25.433 19.725 49.894 1.00 36.41 245 LEU A CA 1
ATOM 1870 C C . LEU A 1 245 ? -26.767 19.028 49.635 1.00 36.41 245 LEU A C 1
ATOM 1872 O O . LEU A 1 245 ? -27.075 18.798 48.446 1.00 36.41 245 LEU A O 1
#

Sequence (245 aa):
MTSLPTRISVAAVSAATFLLPLLFVRGVYDFTRWPRLLALQIVVVAILTCLLQFVKKSEDQPSGRLVWMIAAFVGWQILSVFWAPNKIEAAFRASQIATFGFFALATAYTLFWQGVRDVLRTIGLVTSLVSIICIAQYWGLAFSSIPTAGNPSATFGYRNFLATYLVTVLPTIAIAAWLEDRPRVQQGLIVACALAVTALLCTRTRGAWLALTATCLATGTGFVAFGGLRSALGSFTPKRAAFGL

Radius of gyration: 20.89 Å; chains: 1; bounding box: 46×48×73 Å

Foldseek 3Di:
DDDPLLVVLLVLLLVLLQVLLQQFAPPDPQRNPVVSLVSLQVSLVVLVVSCVVDDDPDPPQDDPVLLVVLVVVLVVLVVVLVVDPDNVVSVVVSSSSNSVSSSVNSCRGRDDPVSLLSSLLSNLVNLLVQLVQQVCQLVPNDDPVQAAPDGPPRNNRALVSLLLSLLLSLLSLVVSLVPDPDVVSSVSSVVSNVSSVNSNVSSVDPVSVVSNVVNNVVVVVVVVVVVVVVVVVVVPPPDPPPDDD